Protein AF-A0A950PVQ5-F1 (afdb_monomer)

Radius of gyration: 20.63 Å; Cα contacts (8 Å, |Δi|>4): 690; chains: 1; bounding box: 60×48×57 Å

Sequence (337 aa):
MTRSSDSIRRVLITAAGTVTAQSLIKALRDDGRVNFIAAGDMDALNATRAFSDAFVVLPAATQPDFATACLEAARRLQIDLLVPLIVESEFLPLDDARERFESIRCRVLLPPRTITERTGDKLNFARYLDDLGVPGPPTTAYSPGMSVKRFPVYLKPRRGSGSVGTTRVDSLASLHEAAHGRSDLIVQEAVDGTEFTVDCFAAEPGRVVAAVPRERIAIKAGVSVKGRTYHHPRIETIVRDVVAASGLRGPANVQGMLREDGSFSIIEMNPRFSGTLALTTAAGINFASLMIDMLEGRDIADFSGRHRAGVVMMRYWSEVFEESDGAMRLGTQLRNL

pLDDT: mean 93.74, std 7.35, range [38.38, 98.81]

Secondary structure (DSSP, 8-state):
-PPPTT---EEEESSTTSHHHHHHHHHHHHH----EEEEEES-SS-GGGGTSSEEEE---TTSTTHHHHHHHHHHHHT-SEEE---TTTTHHHHHHTHHHHHHTT-EE----HHHHHHHHSHHHHHHHHHHTT-----EEE--TT---SSS-EEEEESS-STTTT-EEESSHHHHHHHHTT--SEEEEE---SEEEEEEEEEEETTEEEEEEEEEEEEEETTEEEEEEE---HHHHHHHHHHHHHHT--EEEEEEEEE-TTS-EEEEEEE-S--TTHHHHHHTT--HHHHHHHHHTT------TT-SPTT-EEE-----EEE-TTS-EEE-------

Solvent-accessible surface area (backbone atoms only — not comparable to full-atom values): 18612 Å² total; per-residue (Å²): 133,84,76,64,95,64,67,66,36,26,37,35,33,34,56,28,80,37,62,33,36,54,28,48,52,52,42,36,56,72,63,55,68,44,81,38,41,31,32,25,22,60,61,81,91,38,68,51,58,60,81,31,81,40,68,41,75,40,60,53,54,86,44,93,56,22,48,56,51,51,45,53,50,31,62,78,69,61,24,34,31,37,39,66,64,50,71,84,48,42,47,63,54,41,56,77,41,40,69,65,33,48,77,70,61,21,44,70,65,64,48,54,65,71,51,54,58,30,47,47,24,53,61,50,33,41,53,48,28,56,76,70,71,42,56,47,51,62,63,45,74,62,56,99,86,64,84,80,96,64,69,47,26,33,39,29,49,34,56,80,62,81,67,62,74,54,42,82,30,74,45,73,68,54,43,55,60,76,44,58,99,60,73,67,39,27,40,28,42,64,76,74,56,51,75,42,36,28,46,32,33,19,70,37,60,57,40,56,28,34,49,46,39,34,44,71,78,33,70,56,97,78,38,66,42,24,32,33,30,46,84,51,73,67,63,42,50,54,51,41,52,55,45,18,75,60,47,40,40,46,41,26,30,39,32,30,29,40,31,95,92,65,52,59,28,49,74,48,52,44,78,29,78,41,64,52,44,51,48,44,33,72,20,70,47,49,63,56,50,51,48,51,34,48,70,56,71,47,91,75,74,77,41,64,82,61,55,44,55,70,44,69,41,76,69,80,89,82,53,64,47,72,46,99,88,67,53,59,40,72,46,85,79,89,72,99,125

Foldseek 3Di:
DDDPLQQFAAEEEEPCLALLNVLLLVLVVVLPSHPAYEYEYCDPPGQCCAVHPYYYNAPDLQDLCRLVSVLVVCLVRVGQEYEYFDLQRNAVSVVVCQVSCVVSNYHYPHWPPVLSVQQQFQVSVCVVCVVVVHAAFDKDWDDLPDDDDDDFKWKQARGDDLCVLIDTDGDPVRVVVSCPPHPRIMITHDDDADKKKWKWAALWQLRTQDTWIKDLPDDDSSARQKMFTADDPLVLVSVSRVRNVSRTHAIKMWMWGAHPVRDIHTRHIGSHGDSCLNQQVVQPDSSSSSVSCSSSVHDDHRCYVVGHGGRMHHDDDWDWDQDPVRDIDTHDDPDDD

Nearest PDB structures (foldseek):
  2pn1-assembly1_A-2  TM=8.969E-01  e=1.006E-23  Exiguobacterium sibiricum 255-15
  7kct-assembly1_B  TM=7.719E-01  e=1.542E-15  Hydrogenobacter thermophilus
  3gid-assembly2_B  TM=7.402E-01  e=2.953E-15  Homo sapiens
  5h80-assembly1_B  TM=7.130E-01  e=8.088E-13  Deinococcus radiodurans
  6u1i-assembly1_A  TM=6.228E-01  e=1.968E-10  Thermus thermophilus HB8

Structure (mmCIF, N/CA/C/O backbone):
data_AF-A0A950PVQ5-F1
#
_entry.id   AF-A0A950PVQ5-F1
#
loop_
_atom_site.group_PDB
_atom_site.id
_atom_site.type_symbol
_atom_site.label_atom_id
_atom_site.label_alt_id
_atom_site.label_comp_id
_atom_site.label_asym_id
_atom_site.label_entity_id
_atom_site.label_seq_id
_atom_site.pdbx_PDB_ins_code
_atom_site.Cartn_x
_atom_site.Cartn_y
_atom_site.Cartn_z
_atom_site.occupancy
_atom_site.B_iso_or_equiv
_atom_site.auth_seq_id
_atom_site.auth_comp_id
_atom_site.auth_asym_id
_atom_site.auth_atom_id
_atom_site.pdbx_PDB_model_num
ATOM 1 N N . MET A 1 1 ? -18.211 -6.390 30.914 1.00 39.00 1 MET A N 1
ATOM 2 C CA . MET A 1 1 ? -17.881 -7.389 29.875 1.00 39.00 1 MET A CA 1
ATOM 3 C C . MET A 1 1 ? -16.371 -7.462 29.766 1.00 39.00 1 MET A C 1
ATOM 5 O O . MET A 1 1 ? -15.748 -6.488 29.365 1.00 39.00 1 MET A O 1
ATOM 9 N N . THR A 1 2 ? -15.775 -8.554 30.229 1.00 38.38 2 THR A N 1
ATOM 10 C CA . THR A 1 2 ? -14.345 -8.830 30.076 1.00 38.38 2 THR A CA 1
ATOM 11 C C . THR A 1 2 ? -14.045 -9.002 28.587 1.00 38.38 2 THR A C 1
ATOM 13 O O . THR A 1 2 ? -14.685 -9.803 27.910 1.00 38.38 2 THR A O 1
ATOM 16 N N . ARG A 1 3 ? -13.129 -8.191 28.047 1.00 51.84 3 ARG A N 1
ATOM 17 C CA . ARG A 1 3 ? -12.661 -8.323 26.661 1.00 51.84 3 ARG A CA 1
ATOM 18 C C . ARG A 1 3 ? -12.078 -9.729 26.484 1.00 51.84 3 ARG A C 1
ATOM 20 O O . ARG A 1 3 ? -11.157 -10.087 27.211 1.00 51.84 3 ARG A O 1
ATOM 27 N N . SER A 1 4 ? -12.611 -10.512 25.543 1.00 55.66 4 SER A N 1
ATOM 28 C CA . SER A 1 4 ? -11.875 -11.656 24.990 1.00 55.66 4 SER A CA 1
ATOM 29 C C . SER A 1 4 ? -10.561 -11.106 24.434 1.00 55.66 4 SER A C 1
ATOM 31 O O . SER A 1 4 ? -10.590 -10.102 23.720 1.00 55.66 4 SER A O 1
ATOM 33 N N . SER A 1 5 ? -9.430 -11.694 24.828 1.00 60.59 5 SER A N 1
ATOM 34 C CA . SER A 1 5 ? -8.086 -11.155 24.571 1.00 60.59 5 SER A CA 1
ATOM 35 C C . SER A 1 5 ? -7.758 -10.966 23.092 1.00 60.59 5 SER A C 1
ATOM 37 O O . SER A 1 5 ? -6.859 -10.190 22.784 1.00 60.59 5 SER A O 1
ATOM 39 N N . ASP A 1 6 ? -8.499 -11.630 22.203 1.00 73.75 6 ASP A N 1
ATOM 40 C CA . ASP A 1 6 ? -8.133 -11.746 20.793 1.00 73.75 6 ASP A CA 1
ATOM 41 C C . ASP A 1 6 ? -9.046 -10.935 19.868 1.00 73.75 6 ASP A C 1
ATOM 43 O O . ASP A 1 6 ? -8.737 -10.792 18.688 1.00 73.75 6 ASP A O 1
ATOM 47 N N . SER A 1 7 ? -10.154 -10.377 20.377 1.00 91.31 7 SER A N 1
ATOM 48 C CA . SER A 1 7 ? -11.124 -9.695 19.520 1.00 91.31 7 SER A CA 1
ATOM 49 C C . SER A 1 7 ? -10.712 -8.261 19.193 1.00 91.31 7 SER A C 1
ATOM 51 O O . SER A 1 7 ? -10.551 -7.429 20.088 1.00 91.31 7 SER A O 1
ATOM 53 N N . ILE A 1 8 ? -10.627 -7.947 17.901 1.00 96.31 8 ILE A N 1
ATOM 54 C CA . ILE A 1 8 ? -10.284 -6.606 17.422 1.00 96.31 8 ILE A CA 1
ATOM 55 C C . ILE A 1 8 ? -11.544 -5.739 17.413 1.00 96.31 8 ILE A C 1
ATOM 57 O O . ILE A 1 8 ? -12.428 -5.904 16.572 1.00 96.31 8 ILE A O 1
ATOM 61 N N . ARG A 1 9 ? -11.642 -4.795 18.355 1.00 97.25 9 ARG A N 1
ATOM 62 C CA . ARG A 1 9 ? -12.819 -3.920 18.503 1.00 97.25 9 ARG A CA 1
ATOM 63 C C . ARG A 1 9 ? -12.504 -2.449 18.290 1.00 97.25 9 ARG A C 1
ATOM 65 O O . ARG A 1 9 ? -13.386 -1.704 17.867 1.00 97.25 9 ARG A O 1
ATOM 72 N N . ARG A 1 10 ? -11.268 -2.043 18.577 1.00 98.38 10 ARG A N 1
ATOM 73 C CA . ARG A 1 10 ? -10.798 -0.659 18.544 1.00 98.38 10 ARG A CA 1
ATOM 74 C C . ARG A 1 10 ? -9.602 -0.554 17.608 1.00 98.38 10 ARG A C 1
ATOM 76 O O . ARG A 1 10 ? -8.560 -1.149 17.875 1.00 98.38 10 ARG A O 1
ATOM 83 N N . VAL A 1 11 ? -9.750 0.194 16.521 1.00 98.81 11 VAL A N 1
ATOM 84 C CA . VAL A 1 11 ? -8.729 0.322 15.472 1.00 98.81 11 VAL A CA 1
ATOM 85 C C . VAL A 1 11 ? -8.243 1.765 15.386 1.00 98.81 11 VAL A C 1
ATOM 87 O O . VAL A 1 11 ? -9.058 2.681 15.439 1.00 98.81 11 VAL A O 1
ATOM 90 N N . LEU A 1 12 ? -6.934 1.975 15.238 1.00 98.81 12 LEU A N 1
ATOM 91 C CA . LEU A 1 12 ? -6.341 3.254 14.840 1.00 98.81 12 LEU A CA 1
ATOM 92 C C . LEU A 1 12 ? -5.816 3.136 13.412 1.00 98.81 12 LEU A C 1
ATOM 94 O O . LEU A 1 12 ? -5.001 2.262 13.132 1.00 98.81 12 LEU A O 1
ATOM 98 N N . ILE A 1 13 ? -6.255 4.024 12.526 1.00 98.69 13 ILE A N 1
ATOM 99 C CA . ILE A 1 13 ? -5.776 4.104 11.141 1.00 98.69 13 ILE A CA 1
ATOM 100 C C . ILE A 1 13 ? -4.970 5.392 10.992 1.00 98.69 13 ILE A C 1
ATOM 102 O O . ILE A 1 13 ? -5.516 6.475 11.204 1.00 98.69 13 ILE A O 1
ATOM 106 N N . THR A 1 14 ? -3.691 5.286 10.643 1.00 98.44 14 THR A N 1
ATOM 107 C CA . THR A 1 14 ? -2.812 6.443 10.394 1.00 98.44 14 THR A CA 1
ATOM 108 C C . THR A 1 14 ? -2.865 6.872 8.921 1.00 98.44 14 THR A C 1
ATOM 110 O O . THR A 1 14 ? -3.466 6.188 8.089 1.00 98.44 14 THR A O 1
ATOM 113 N N . ALA A 1 15 ? -2.296 8.042 8.599 1.00 96.69 15 ALA A N 1
ATOM 114 C CA . ALA A 1 15 ? -2.462 8.710 7.301 1.00 96.69 15 ALA A CA 1
ATOM 115 C C . ALA A 1 15 ? -3.943 8.778 6.880 1.00 96.69 15 ALA A C 1
ATOM 117 O O . ALA A 1 15 ? -4.335 8.447 5.747 1.00 96.69 15 ALA A O 1
ATOM 118 N N . ALA A 1 16 ? -4.788 9.159 7.841 1.00 97.06 16 ALA A N 1
ATOM 119 C CA . ALA A 1 16 ? -6.235 9.126 7.722 1.00 97.06 16 ALA A CA 1
ATOM 120 C C . ALA A 1 16 ? -6.776 10.019 6.590 1.00 97.06 16 ALA A C 1
ATOM 122 O O . ALA A 1 16 ? -7.839 9.740 6.035 1.00 97.06 16 ALA A O 1
ATOM 123 N N . GLY A 1 17 ? -6.031 11.049 6.174 1.00 94.44 17 GLY A N 1
ATOM 124 C CA . GLY A 1 17 ? -6.393 11.912 5.044 1.00 94.44 17 GLY A CA 1
ATOM 125 C C . GLY A 1 17 ? -6.417 11.193 3.693 1.00 94.44 17 GLY A C 1
ATOM 126 O O . GLY A 1 17 ? -7.017 11.681 2.734 1.00 94.44 17 GLY A O 1
ATOM 127 N N . THR A 1 18 ? -5.808 10.009 3.595 1.00 94.12 18 THR A N 1
ATOM 128 C CA . THR A 1 18 ? -5.756 9.256 2.343 1.00 94.12 18 THR A CA 1
ATOM 129 C C . THR A 1 18 ? -7.110 8.656 1.960 1.00 94.12 18 THR A C 1
ATOM 131 O O . THR A 1 18 ? -7.919 8.222 2.782 1.00 94.12 18 THR A O 1
ATOM 134 N N . VAL A 1 19 ? -7.333 8.504 0.654 1.00 93.44 19 VAL A N 1
ATOM 135 C CA . VAL A 1 19 ? -8.493 7.758 0.140 1.00 93.44 19 VAL A CA 1
ATOM 136 C C . VAL A 1 19 ? -8.512 6.292 0.577 1.00 93.44 19 VAL A C 1
ATOM 138 O O . VAL A 1 19 ? -9.586 5.686 0.634 1.00 93.44 19 VAL A O 1
ATOM 141 N N . THR A 1 20 ? -7.340 5.722 0.871 1.00 95.31 20 THR A N 1
ATOM 142 C CA . THR A 1 20 ? -7.185 4.368 1.406 1.00 95.31 20 THR A CA 1
ATOM 143 C C . THR A 1 20 ? -7.796 4.292 2.799 1.00 95.31 20 THR A C 1
ATOM 145 O O . THR A 1 20 ? -8.649 3.436 3.020 1.00 95.31 20 THR A O 1
ATOM 148 N N . ALA A 1 21 ? -7.453 5.231 3.689 1.00 97.00 21 ALA A N 1
ATOM 149 C CA . ALA A 1 21 ? -8.015 5.299 5.035 1.00 97.00 21 ALA A CA 1
ATOM 150 C C . ALA A 1 21 ? -9.534 5.437 5.011 1.00 97.00 21 ALA A C 1
ATOM 152 O O . ALA A 1 21 ? -10.230 4.650 5.642 1.00 97.00 21 ALA A O 1
ATOM 153 N N . GLN A 1 22 ? -10.070 6.362 4.211 1.00 95.12 22 GLN A N 1
ATOM 154 C CA . GLN A 1 22 ? -11.522 6.528 4.087 1.00 95.12 22 GLN A CA 1
ATOM 155 C C . GLN A 1 22 ? -12.217 5.249 3.600 1.00 95.12 22 GLN A C 1
ATOM 157 O O . GLN A 1 22 ? -13.313 4.923 4.052 1.00 95.12 22 GLN A O 1
ATOM 162 N N . SER A 1 23 ? -11.588 4.516 2.676 1.00 95.88 23 SER A N 1
ATOM 163 C CA . SER A 1 23 ? -12.125 3.245 2.175 1.00 95.88 23 SER A CA 1
ATOM 164 C C . SER A 1 23 ? -12.075 2.156 3.248 1.00 95.88 23 SER A C 1
ATOM 166 O O . SER A 1 23 ? -13.024 1.389 3.372 1.00 95.88 23 SER A O 1
ATOM 168 N N . LEU A 1 24 ? -11.000 2.115 4.040 1.00 97.94 24 LEU A N 1
ATOM 169 C CA . LEU A 1 24 ? -10.837 1.171 5.141 1.00 97.94 24 LEU A CA 1
ATOM 170 C C . LEU A 1 24 ? -11.824 1.452 6.279 1.00 97.94 24 LEU A C 1
ATOM 172 O O . LEU A 1 24 ? -12.467 0.521 6.749 1.00 97.94 24 LEU A O 1
ATOM 176 N N . ILE A 1 25 ? -12.016 2.719 6.663 1.00 97.38 25 ILE A N 1
ATOM 177 C CA . ILE A 1 25 ? -13.026 3.127 7.654 1.00 97.38 25 ILE A CA 1
ATOM 178 C C . ILE A 1 25 ? -14.407 2.633 7.214 1.00 97.38 25 ILE A C 1
ATOM 180 O O . ILE A 1 25 ? -15.082 1.950 7.978 1.00 97.38 25 ILE A O 1
ATOM 184 N N . LYS A 1 26 ? -14.808 2.911 5.965 1.00 95.50 26 LYS A N 1
ATOM 185 C CA . LYS A 1 26 ? -16.097 2.452 5.420 1.00 95.50 26 LYS A CA 1
ATOM 186 C C . LYS A 1 26 ? -16.221 0.927 5.445 1.00 95.50 26 LYS A C 1
ATOM 188 O O . LYS A 1 26 ? -17.235 0.420 5.905 1.00 95.50 26 LYS A O 1
ATOM 193 N N . ALA A 1 27 ? -15.186 0.207 5.009 1.00 97.31 27 ALA A N 1
ATOM 194 C CA . ALA A 1 27 ? -15.186 -1.255 4.977 1.00 97.31 27 ALA A CA 1
ATOM 195 C C . ALA A 1 27 ? -15.248 -1.897 6.377 1.00 97.31 27 ALA A C 1
ATOM 197 O O . ALA A 1 27 ? -15.882 -2.937 6.536 1.00 97.31 27 ALA A O 1
ATOM 198 N N . LEU A 1 28 ? -14.621 -1.281 7.387 1.00 97.81 28 LEU A N 1
ATOM 199 C CA . LEU A 1 28 ? -14.697 -1.721 8.786 1.00 97.81 28 LEU A CA 1
ATOM 200 C C . LEU A 1 28 ? -16.062 -1.423 9.418 1.00 97.81 28 LEU A C 1
ATOM 202 O O . LEU A 1 28 ? -16.557 -2.229 10.202 1.00 97.81 28 LEU A O 1
ATOM 206 N N . ARG A 1 29 ? -16.678 -0.281 9.082 1.00 96.12 29 ARG A N 1
ATOM 207 C CA . ARG A 1 29 ? -18.041 0.045 9.530 1.00 96.12 29 ARG A CA 1
ATOM 208 C C . ARG A 1 29 ? -19.078 -0.902 8.935 1.00 96.12 29 ARG A C 1
ATOM 210 O O . ARG A 1 29 ? -19.960 -1.333 9.663 1.00 96.12 29 ARG A O 1
ATOM 217 N N . ASP A 1 30 ? -18.941 -1.224 7.651 1.00 95.00 30 ASP A N 1
ATOM 218 C CA . ASP A 1 30 ? -19.799 -2.183 6.947 1.00 95.00 30 ASP A CA 1
ATOM 219 C C . ASP A 1 30 ? -19.657 -3.608 7.512 1.00 95.00 30 ASP A C 1
ATOM 221 O O . ASP A 1 30 ? -20.649 -4.299 7.715 1.00 95.00 30 ASP A O 1
ATOM 225 N N . ASP A 1 31 ? -18.432 -4.022 7.859 1.00 96.19 31 ASP A N 1
ATOM 226 C CA . ASP A 1 31 ? -18.178 -5.301 8.539 1.00 96.19 31 ASP A CA 1
ATOM 227 C C . ASP A 1 31 ? -18.821 -5.378 9.939 1.00 96.19 31 ASP A C 1
ATOM 229 O O . ASP A 1 31 ? -19.284 -6.435 10.367 1.00 96.19 31 ASP A O 1
ATOM 233 N N . GLY A 1 32 ? -18.855 -4.261 10.671 1.00 95.94 32 GLY A N 1
ATOM 234 C CA . GLY A 1 32 ? -19.609 -4.117 11.919 1.00 95.94 32 GLY A CA 1
ATOM 235 C C . GLY A 1 32 ? -18.984 -4.755 13.168 1.00 95.94 32 GLY A C 1
ATOM 236 O O . GLY A 1 32 ? -19.487 -4.539 14.275 1.00 95.94 32 GLY A O 1
ATOM 237 N N . ARG A 1 33 ? -17.875 -5.506 13.062 1.00 96.25 33 ARG A N 1
ATOM 238 C CA . ARG A 1 33 ? -17.201 -6.083 14.248 1.00 96.25 33 ARG A CA 1
ATOM 239 C C . ARG A 1 33 ? -16.405 -5.052 15.044 1.00 96.25 33 ARG A C 1
ATOM 241 O O . ARG A 1 33 ? -16.359 -5.141 16.278 1.00 96.25 33 ARG A O 1
ATOM 248 N N . VAL A 1 34 ? -15.812 -4.081 14.348 1.00 97.38 34 VAL A N 1
ATOM 249 C CA . VAL A 1 34 ? -15.070 -2.958 14.935 1.00 97.38 34 VAL A CA 1
ATOM 250 C C . VAL A 1 34 ? -16.054 -1.880 15.380 1.00 97.38 34 VAL A C 1
ATOM 252 O O . VAL A 1 34 ? -16.744 -1.275 14.564 1.00 97.38 34 VAL A O 1
ATOM 255 N N . ASN A 1 35 ? -16.108 -1.619 16.685 1.00 96.06 35 ASN A N 1
ATOM 256 C CA . ASN A 1 35 ? -17.049 -0.663 17.272 1.00 96.06 35 ASN A CA 1
ATOM 257 C C . ASN A 1 35 ? -16.422 0.701 17.587 1.00 96.06 35 ASN A C 1
ATOM 259 O O . ASN A 1 35 ? -17.149 1.630 17.926 1.00 96.06 35 ASN A O 1
ATOM 263 N N . PHE A 1 36 ? -15.098 0.827 17.470 1.00 98.44 36 PHE A N 1
ATOM 264 C CA . PHE A 1 36 ? -14.390 2.089 17.633 1.00 98.44 36 PHE A CA 1
ATOM 265 C C . PHE A 1 36 ? -13.274 2.228 16.592 1.00 98.44 36 PHE A C 1
ATOM 267 O O . PHE A 1 36 ? -12.392 1.374 16.501 1.00 98.44 36 PHE A O 1
ATOM 274 N N . ILE A 1 37 ? -13.285 3.312 15.828 1.00 98.75 37 ILE A N 1
ATOM 275 C CA . ILE A 1 37 ? -12.307 3.623 14.788 1.00 98.75 37 ILE A CA 1
ATOM 276 C C . ILE A 1 37 ? -11.745 5.015 15.059 1.00 98.75 37 ILE A C 1
ATOM 278 O O . ILE A 1 37 ? -12.428 6.020 14.864 1.00 98.75 37 ILE A O 1
ATOM 282 N N . ALA A 1 38 ? -10.490 5.066 15.491 1.00 98.69 38 ALA A N 1
ATOM 283 C CA . ALA A 1 38 ? -9.712 6.289 15.574 1.00 98.69 38 ALA A CA 1
ATOM 284 C C . ALA A 1 38 ? -8.973 6.558 14.255 1.00 98.69 38 ALA A C 1
ATOM 286 O O . ALA A 1 38 ? -8.481 5.638 13.597 1.00 98.69 38 ALA A O 1
ATOM 287 N N . ALA A 1 39 ? -8.861 7.832 13.904 1.00 98.50 39 ALA A N 1
ATOM 288 C CA . ALA A 1 39 ? -8.076 8.328 12.784 1.00 98.50 39 ALA A CA 1
ATOM 289 C C . ALA A 1 39 ? -6.848 9.092 13.302 1.00 98.50 39 ALA A C 1
ATOM 291 O O . ALA A 1 39 ? -6.956 9.895 14.228 1.00 98.50 39 ALA A O 1
ATOM 292 N N . GLY A 1 40 ? -5.682 8.828 12.718 1.00 98.38 40 GLY A N 1
ATOM 293 C CA . GLY A 1 40 ? -4.432 9.524 12.999 1.00 98.38 40 GLY A CA 1
ATOM 294 C C . GLY A 1 40 ? -3.882 10.186 11.740 1.00 98.38 40 GLY A C 1
ATOM 295 O O . GLY A 1 40 ? -3.768 9.536 10.701 1.00 98.38 40 GLY A O 1
ATOM 296 N N . ASP A 1 41 ? -3.525 11.461 11.812 1.00 98.44 41 ASP A N 1
ATOM 297 C CA . ASP A 1 41 ? -2.894 12.176 10.698 1.00 98.44 41 ASP A CA 1
ATOM 298 C C . ASP A 1 41 ? -2.021 13.323 11.216 1.00 98.44 41 ASP A C 1
ATOM 300 O O . ASP A 1 41 ? -2.191 13.766 12.350 1.00 98.44 41 ASP A O 1
ATOM 304 N N . MET A 1 42 ? -1.087 13.801 10.398 1.00 96.88 42 MET A N 1
ATOM 305 C CA . MET A 1 42 ? -0.278 14.976 10.732 1.00 96.88 42 MET A CA 1
ATOM 306 C C . MET A 1 42 ? -1.019 16.290 10.481 1.00 96.88 42 MET A C 1
ATOM 308 O O . MET A 1 42 ? -0.701 17.303 11.102 1.00 96.88 42 MET A O 1
ATOM 312 N N . ASP A 1 43 ? -2.011 16.277 9.589 1.00 97.06 43 ASP A N 1
ATOM 313 C CA . ASP A 1 43 ? -2.863 17.430 9.329 1.00 97.06 43 ASP A CA 1
ATOM 314 C C . ASP A 1 43 ? -4.059 17.449 10.291 1.00 97.06 43 ASP A C 1
ATOM 316 O O . ASP A 1 43 ? -4.882 16.532 10.306 1.00 97.06 43 ASP A O 1
ATOM 320 N N . ALA A 1 44 ? -4.178 18.511 11.089 1.00 95.19 44 ALA A N 1
ATOM 321 C CA . ALA A 1 44 ? -5.308 18.711 11.994 1.00 95.19 44 ALA A CA 1
ATOM 322 C C . ALA A 1 44 ? -6.617 19.067 11.258 1.00 95.19 44 ALA A C 1
ATOM 324 O O . ALA A 1 44 ? -7.712 18.834 11.786 1.00 95.19 44 ALA A O 1
ATOM 325 N N . LEU A 1 45 ? -6.533 19.594 10.032 1.00 94.88 45 LEU A N 1
ATOM 326 C CA . LEU A 1 45 ? -7.677 19.943 9.185 1.00 94.88 45 LEU A CA 1
ATOM 327 C C . LEU A 1 45 ? -8.083 18.762 8.299 1.00 94.88 45 LEU A C 1
ATOM 329 O O . LEU A 1 45 ? -8.132 18.834 7.073 1.00 94.88 45 LEU A O 1
ATOM 333 N N . ASN A 1 46 ? -8.396 17.642 8.945 1.00 95.50 46 ASN A N 1
ATOM 334 C CA . ASN A 1 46 ? -8.679 16.390 8.262 1.00 95.50 46 ASN A CA 1
ATOM 335 C C . ASN A 1 46 ? -10.169 16.035 8.291 1.00 95.50 46 ASN A C 1
ATOM 337 O O . ASN A 1 46 ? -10.774 15.916 9.358 1.00 95.50 46 ASN A O 1
ATOM 341 N N . ALA A 1 47 ? -10.748 15.763 7.119 1.00 95.38 47 ALA A N 1
ATOM 342 C CA . ALA A 1 47 ? -12.159 15.400 6.982 1.00 95.38 47 ALA A CA 1
ATOM 343 C C . ALA A 1 47 ? -12.556 14.148 7.789 1.00 95.38 47 ALA A C 1
ATOM 345 O O . ALA A 1 47 ? -13.706 14.036 8.214 1.00 95.38 47 ALA A O 1
ATOM 346 N N . THR A 1 48 ? -11.621 13.222 8.044 1.00 95.75 48 THR A N 1
ATOM 347 C CA . THR A 1 48 ? -11.910 12.004 8.822 1.00 95.75 48 THR A CA 1
ATOM 348 C C . THR A 1 48 ? -12.369 12.281 10.246 1.00 95.75 48 THR A C 1
ATOM 350 O O . THR A 1 48 ? -13.134 11.478 10.774 1.00 95.75 48 THR A O 1
ATOM 353 N N . ARG A 1 49 ? -12.035 13.450 10.814 1.00 95.12 49 ARG A N 1
ATOM 354 C CA . ARG A 1 49 ? -12.544 13.924 12.113 1.00 95.12 49 ARG A CA 1
ATOM 355 C C . ARG A 1 49 ? -14.065 13.830 12.237 1.00 95.12 49 ARG A C 1
ATOM 357 O O . ARG A 1 49 ? -14.556 13.556 13.323 1.00 95.12 49 ARG A O 1
ATOM 364 N N . ALA A 1 50 ? -14.804 14.028 11.144 1.00 94.25 50 ALA A N 1
ATOM 365 C CA . ALA A 1 50 ? -16.268 14.010 11.153 1.00 94.25 50 ALA A CA 1
ATOM 366 C C . ALA A 1 50 ? -16.891 12.606 11.138 1.00 94.25 50 ALA A C 1
ATOM 368 O O . ALA A 1 50 ? -18.093 12.475 11.350 1.00 94.25 50 ALA A O 1
ATOM 369 N N . PHE A 1 51 ? -16.117 11.561 10.835 1.00 93.31 51 PHE A N 1
ATOM 370 C CA . PHE A 1 51 ? -16.642 10.198 10.674 1.00 93.31 51 PHE A CA 1
ATOM 371 C C . PHE A 1 51 ? -15.760 9.101 11.298 1.00 93.31 51 PHE A C 1
ATOM 373 O O . PHE A 1 51 ? -15.992 7.907 11.083 1.00 93.31 51 PHE A O 1
ATOM 380 N N . SER A 1 52 ? -14.775 9.495 12.106 1.00 96.62 52 SER A N 1
ATOM 381 C CA . SER A 1 52 ? -14.048 8.652 13.062 1.00 96.62 52 SER A CA 1
ATOM 382 C C . SER A 1 52 ? -14.570 8.881 14.483 1.00 96.62 52 SER A C 1
ATOM 384 O O . SER A 1 52 ? -14.979 9.991 14.805 1.00 96.62 52 SER A O 1
ATOM 386 N N . ASP A 1 53 ? -14.481 7.880 15.358 1.00 97.88 53 ASP A N 1
ATOM 387 C CA . ASP A 1 53 ? -14.903 8.013 16.765 1.00 97.88 53 ASP A CA 1
ATOM 388 C C . ASP A 1 53 ? -13.924 8.851 17.603 1.00 97.88 53 ASP A C 1
ATOM 390 O O . ASP A 1 53 ? -14.278 9.368 18.660 1.00 97.88 53 ASP A O 1
ATOM 394 N N . ALA A 1 54 ? -12.676 8.970 17.146 1.00 97.94 54 ALA A N 1
ATOM 395 C CA . ALA A 1 54 ? -11.675 9.869 17.701 1.00 97.94 54 ALA A CA 1
ATOM 396 C C . ALA A 1 54 ? -10.661 10.256 16.626 1.00 97.94 54 ALA A C 1
ATOM 398 O O . ALA A 1 54 ? -10.364 9.466 15.729 1.00 97.94 54 ALA A O 1
ATOM 399 N N . PHE A 1 55 ? -10.077 11.440 16.767 1.00 98.06 55 PHE A N 1
ATOM 400 C CA . PHE A 1 55 ? -9.003 11.907 15.903 1.00 98.06 55 PHE A CA 1
ATOM 401 C C . PHE A 1 55 ? -7.759 12.247 16.720 1.00 98.06 55 PHE A C 1
ATOM 403 O O . PHE A 1 55 ? -7.858 12.794 17.821 1.00 98.06 55 PHE A O 1
ATOM 410 N N . VAL A 1 56 ? -6.588 11.912 16.189 1.00 98.25 56 VAL A N 1
ATOM 411 C CA . VAL A 1 56 ? -5.294 12.167 16.819 1.00 98.25 56 VAL A CA 1
ATOM 412 C C . VAL A 1 56 ? -4.385 12.868 15.821 1.00 98.25 56 VAL A C 1
ATOM 414 O O . VAL A 1 56 ? -4.086 12.320 14.763 1.00 98.25 56 VAL A O 1
ATOM 417 N N . VAL A 1 57 ? -3.907 14.055 16.187 1.00 98.31 57 VAL A N 1
ATOM 418 C CA . VAL A 1 57 ? -2.814 14.702 15.459 1.00 98.31 57 VAL A CA 1
ATOM 419 C C . VAL A 1 57 ? -1.516 13.985 15.821 1.00 98.31 57 VAL A C 1
ATOM 421 O O . VAL A 1 57 ? -1.184 13.862 17.002 1.00 98.31 57 VAL A O 1
ATOM 424 N N . LEU A 1 58 ? -0.815 13.478 14.816 1.00 98.38 58 LEU A N 1
ATOM 425 C CA . LEU A 1 58 ? 0.440 12.744 14.952 1.00 98.38 58 LEU A CA 1
ATOM 426 C C . LEU A 1 58 ? 1.597 13.549 14.343 1.00 98.38 58 LEU A C 1
ATOM 428 O O . LEU A 1 58 ? 1.372 14.376 13.461 1.00 98.38 58 LEU A O 1
ATOM 432 N N . PRO A 1 59 ? 2.850 13.307 14.757 1.00 97.81 59 PRO A N 1
ATOM 433 C CA . PRO A 1 59 ? 4.001 13.820 14.026 1.00 97.81 59 PRO A CA 1
ATOM 434 C C . PRO A 1 59 ? 3.999 13.296 12.585 1.00 97.81 59 PRO A C 1
ATOM 436 O O . PRO A 1 59 ? 3.423 12.246 12.289 1.00 97.81 59 PRO A O 1
ATOM 439 N N . ALA A 1 60 ? 4.708 13.977 11.686 1.00 96.44 60 ALA A N 1
ATOM 440 C CA . ALA A 1 60 ? 5.033 13.378 10.396 1.00 96.44 60 ALA A CA 1
ATOM 441 C C . ALA A 1 60 ? 5.823 12.077 10.617 1.00 96.44 60 ALA A C 1
ATOM 443 O O . ALA A 1 60 ? 6.690 12.020 11.484 1.00 96.44 60 ALA A O 1
ATOM 444 N N . ALA A 1 61 ? 5.582 11.053 9.796 1.00 94.38 61 ALA A N 1
ATOM 445 C CA . ALA A 1 61 ? 6.234 9.746 9.943 1.00 94.38 61 ALA A CA 1
ATOM 446 C C . ALA A 1 61 ? 7.769 9.782 9.800 1.00 94.38 61 ALA A C 1
ATOM 448 O O . ALA A 1 61 ? 8.461 8.857 10.209 1.00 94.38 61 ALA A O 1
ATOM 449 N N . THR A 1 62 ? 8.313 10.866 9.241 1.00 92.06 62 THR A N 1
ATOM 450 C CA . THR A 1 62 ? 9.757 11.124 9.169 1.00 92.06 62 THR A CA 1
ATOM 451 C C . THR A 1 62 ? 10.355 11.628 10.484 1.00 92.06 62 THR A C 1
ATOM 453 O O . THR A 1 62 ? 11.575 11.731 10.583 1.00 92.06 62 THR A O 1
ATOM 456 N N . GLN A 1 63 ? 9.531 12.003 11.467 1.00 96.75 63 GLN A N 1
ATOM 457 C CA . GLN A 1 63 ? 9.996 12.487 12.764 1.00 96.75 63 GLN A CA 1
ATOM 458 C C . GLN A 1 63 ? 10.319 11.313 13.703 1.00 96.75 63 GLN A C 1
ATOM 460 O O . GLN A 1 63 ? 9.562 10.338 13.739 1.00 96.75 63 GLN A O 1
ATOM 465 N N . PRO A 1 64 ? 11.404 11.390 14.501 1.00 95.69 64 PRO A N 1
ATOM 466 C CA . PRO A 1 64 ? 11.824 10.293 15.381 1.00 95.69 64 PRO A CA 1
ATOM 467 C C . PRO A 1 64 ? 10.792 9.886 16.445 1.00 95.69 64 PRO A C 1
ATOM 469 O O . PRO A 1 64 ? 10.807 8.756 16.931 1.00 95.69 64 PRO A O 1
ATOM 472 N N . ASP A 1 65 ? 9.903 10.797 16.832 1.00 97.25 65 ASP A N 1
ATOM 473 C CA . ASP A 1 65 ? 8.886 10.592 17.863 1.00 97.25 65 ASP A CA 1
ATOM 474 C C . ASP A 1 65 ? 7.571 9.998 17.326 1.00 97.25 65 ASP A C 1
ATOM 476 O O . ASP A 1 65 ? 6.717 9.614 18.127 1.00 97.25 65 ASP A O 1
ATOM 480 N N . PHE A 1 66 ? 7.419 9.835 16.004 1.00 98.50 66 PHE A N 1
ATOM 481 C CA . PHE A 1 66 ? 6.195 9.335 15.364 1.00 98.50 66 PHE A CA 1
ATOM 482 C C . PHE A 1 66 ? 5.667 8.030 15.978 1.00 98.50 66 PHE A C 1
ATOM 484 O O . PHE A 1 66 ? 4.503 7.949 16.382 1.00 98.50 66 PHE A O 1
ATOM 491 N N . ALA A 1 67 ? 6.520 7.006 16.088 1.00 98.50 67 ALA A N 1
ATOM 492 C CA . ALA A 1 67 ? 6.117 5.708 16.629 1.00 98.50 67 ALA A CA 1
ATOM 493 C C . ALA A 1 67 ? 5.741 5.796 18.119 1.00 98.50 67 ALA A C 1
ATOM 495 O O . ALA A 1 67 ? 4.804 5.134 18.567 1.00 98.50 67 ALA A O 1
ATOM 496 N N . THR A 1 68 ? 6.425 6.655 18.885 1.00 98.56 68 THR A N 1
ATOM 497 C CA . THR A 1 68 ? 6.104 6.899 20.299 1.00 98.56 68 THR A CA 1
ATOM 498 C C . THR A 1 68 ? 4.759 7.613 20.442 1.00 98.56 68 THR A C 1
ATOM 500 O O . THR A 1 68 ? 3.936 7.174 21.243 1.00 98.56 68 THR A O 1
ATOM 503 N N . ALA A 1 69 ? 4.476 8.626 19.622 1.00 98.69 69 ALA A N 1
ATOM 504 C CA . ALA A 1 69 ? 3.178 9.300 19.610 1.00 98.69 69 ALA A CA 1
ATOM 505 C C . ALA A 1 69 ? 2.033 8.338 19.236 1.00 98.69 69 ALA A C 1
ATOM 507 O O . ALA A 1 69 ? 0.977 8.337 19.875 1.00 98.69 69 ALA A O 1
ATOM 508 N N . CYS A 1 70 ? 2.258 7.456 18.255 1.00 98.81 70 CYS A N 1
ATOM 509 C CA . CYS A 1 70 ? 1.313 6.395 17.901 1.00 98.81 70 CYS A CA 1
ATOM 510 C C . CYS A 1 70 ? 1.055 5.433 19.072 1.00 98.81 70 CYS A C 1
ATOM 512 O O . CYS A 1 70 ? -0.094 5.077 19.338 1.00 98.81 70 CYS A O 1
ATOM 514 N N . LEU A 1 71 ? 2.103 5.033 19.798 1.00 98.81 71 LEU A N 1
ATOM 515 C CA . LEU A 1 71 ? 1.998 4.169 20.977 1.00 98.81 71 LEU A CA 1
ATOM 516 C C . LEU A 1 71 ? 1.208 4.838 22.109 1.00 98.81 71 LEU A C 1
ATOM 518 O O . LEU A 1 71 ? 0.345 4.211 22.726 1.00 98.81 71 LEU A O 1
ATOM 522 N N . GLU A 1 72 ? 1.470 6.114 22.380 1.00 98.69 72 GLU A N 1
ATOM 523 C CA . GLU A 1 72 ? 0.750 6.883 23.397 1.00 98.69 72 GLU A CA 1
ATOM 524 C C . GLU A 1 72 ? -0.730 7.041 23.051 1.00 98.69 72 GLU A C 1
ATOM 526 O O . GLU A 1 72 ? -1.591 6.845 23.917 1.00 98.69 72 GLU A O 1
ATOM 531 N N . ALA A 1 73 ? -1.032 7.322 21.782 1.00 98.81 73 ALA A N 1
ATOM 532 C CA . ALA A 1 73 ? -2.392 7.364 21.267 1.00 98.81 73 ALA A CA 1
ATOM 533 C C . ALA A 1 73 ? -3.087 6.004 21.406 1.00 98.81 73 ALA A C 1
ATOM 535 O O . ALA A 1 73 ? -4.208 5.942 21.921 1.00 98.81 73 ALA A O 1
ATOM 536 N N . ALA A 1 74 ? -2.410 4.919 21.018 1.00 98.75 74 ALA A N 1
ATOM 537 C CA . ALA A 1 74 ? -2.920 3.559 21.139 1.00 98.75 74 ALA A CA 1
ATOM 538 C C . ALA A 1 74 ? -3.234 3.194 22.595 1.00 98.75 74 ALA A C 1
ATOM 540 O O . ALA A 1 74 ? -4.318 2.688 22.885 1.00 98.75 74 ALA A O 1
ATOM 541 N N . ARG A 1 75 ? -2.338 3.533 23.529 1.00 98.56 75 ARG A N 1
ATOM 542 C CA . ARG A 1 75 ? -2.536 3.320 24.969 1.00 98.56 75 ARG A CA 1
ATOM 543 C C . ARG A 1 75 ? -3.721 4.122 25.506 1.00 98.56 75 ARG A C 1
ATOM 545 O O . ARG A 1 75 ? -4.591 3.555 26.164 1.00 98.56 75 ARG A O 1
ATOM 552 N N . ARG A 1 76 ? -3.775 5.428 25.216 1.00 98.50 76 ARG A N 1
ATOM 553 C CA . ARG A 1 76 ? -4.837 6.338 25.688 1.00 98.50 76 ARG A CA 1
ATOM 554 C C . ARG A 1 76 ? -6.216 5.915 25.188 1.00 98.50 76 ARG A C 1
ATOM 556 O O . ARG A 1 76 ? -7.180 5.965 25.942 1.00 98.50 76 ARG A O 1
ATOM 563 N N . LEU A 1 77 ? -6.308 5.514 23.921 1.00 98.38 77 LEU A N 1
ATOM 564 C CA . LEU A 1 77 ? -7.565 5.141 23.272 1.00 98.38 77 LEU A CA 1
ATOM 565 C C . LEU A 1 77 ? -7.880 3.642 23.378 1.00 98.38 77 LEU A C 1
ATOM 567 O O . LEU A 1 77 ? -8.910 3.218 22.852 1.00 98.38 77 LEU A O 1
ATOM 571 N N . GLN A 1 78 ? -7.037 2.857 24.059 1.00 97.81 78 GLN A N 1
ATOM 572 C CA . GLN A 1 78 ? -7.171 1.404 24.223 1.00 97.81 78 GLN A CA 1
ATOM 573 C C . GLN A 1 78 ? -7.306 0.668 22.881 1.00 97.81 78 GLN A C 1
ATOM 575 O O . GLN A 1 78 ? -8.206 -0.146 22.694 1.00 97.81 78 GLN A O 1
ATOM 580 N N . ILE A 1 79 ? -6.459 1.022 21.920 1.00 98.50 79 ILE A N 1
ATOM 581 C CA . ILE A 1 79 ? -6.472 0.459 20.569 1.00 98.50 79 ILE A CA 1
ATOM 582 C C . ILE A 1 79 ? -6.006 -0.999 20.603 1.00 98.50 79 ILE A C 1
ATOM 584 O O . ILE A 1 79 ? -4.982 -1.310 21.206 1.00 98.50 79 ILE A O 1
ATOM 588 N N . ASP A 1 80 ? -6.753 -1.866 19.922 1.00 98.38 80 ASP A N 1
ATOM 589 C CA . ASP A 1 80 ? -6.438 -3.289 19.765 1.00 98.38 80 ASP A CA 1
ATOM 590 C C . ASP A 1 80 ? -5.587 -3.525 18.502 1.00 98.38 80 ASP A C 1
ATOM 592 O O . ASP A 1 80 ? -4.757 -4.433 18.458 1.00 98.38 80 ASP A O 1
ATOM 596 N N . LEU A 1 81 ? -5.778 -2.692 17.470 1.00 98.69 81 LEU A N 1
ATOM 597 C CA . LEU A 1 81 ? -5.067 -2.768 16.193 1.00 98.69 81 LEU A CA 1
ATOM 598 C C . LEU A 1 81 ? -4.707 -1.380 15.644 1.00 98.69 81 LEU A C 1
ATOM 600 O O . LEU A 1 81 ? -5.588 -0.558 15.397 1.00 98.69 81 LEU A O 1
ATOM 604 N N . LEU A 1 82 ? -3.427 -1.151 15.367 1.00 98.75 82 LEU A N 1
ATOM 605 C CA . LEU A 1 82 ? -2.936 -0.034 14.564 1.00 98.75 82 LEU A CA 1
ATOM 606 C C . LEU A 1 82 ? -2.744 -0.495 13.113 1.00 98.75 82 LEU A C 1
ATOM 608 O O . LEU A 1 82 ? -2.049 -1.479 12.855 1.00 98.75 82 LEU A O 1
ATOM 612 N N . VAL A 1 83 ? -3.352 0.221 12.166 1.00 98.62 83 VAL A N 1
ATOM 613 C CA . VAL A 1 83 ? -3.229 -0.021 10.725 1.00 98.62 83 VAL A CA 1
ATOM 614 C C . VAL A 1 83 ? -2.512 1.153 10.050 1.00 98.62 83 VAL A C 1
ATOM 616 O O . VAL A 1 83 ? -3.154 2.174 9.784 1.00 98.62 83 VAL A O 1
ATOM 619 N N . PRO A 1 84 ? -1.207 1.018 9.751 1.00 97.69 84 PRO A N 1
ATOM 620 C CA . PRO A 1 84 ? -0.478 1.998 8.969 1.00 97.69 84 PRO A CA 1
ATOM 621 C C . PRO A 1 84 ? -0.750 1.875 7.477 1.00 97.69 84 PRO A C 1
ATOM 623 O O . PRO A 1 84 ? -1.016 0.785 6.963 1.00 97.69 84 PRO A O 1
ATOM 626 N N . LEU A 1 85 ? -0.677 3.003 6.765 1.00 95.19 85 LEU A N 1
ATOM 627 C CA . LEU A 1 85 ? -1.045 3.062 5.346 1.00 95.19 85 LEU A CA 1
ATOM 628 C C . LEU A 1 85 ? 0.061 3.560 4.419 1.00 95.19 85 LEU A C 1
ATOM 630 O O . LEU A 1 85 ? -0.071 3.364 3.210 1.00 95.19 85 LEU A O 1
ATOM 634 N N . ILE A 1 86 ? 1.135 4.167 4.929 1.00 92.56 86 ILE A N 1
ATOM 635 C CA . ILE A 1 86 ? 2.262 4.627 4.107 1.00 92.56 86 ILE A CA 1
ATOM 636 C C . ILE A 1 86 ? 3.482 3.738 4.353 1.00 92.56 86 ILE A C 1
ATOM 638 O O . ILE A 1 86 ? 4.125 3.798 5.400 1.00 92.56 86 ILE A O 1
ATOM 642 N N . VAL A 1 87 ? 3.808 2.899 3.368 1.00 88.56 87 VAL A N 1
ATOM 643 C CA . VAL A 1 87 ? 4.889 1.903 3.471 1.00 88.56 87 VAL A CA 1
ATOM 644 C C . VAL A 1 87 ? 6.245 2.586 3.634 1.00 88.56 87 VAL A C 1
ATOM 646 O O . VAL A 1 87 ? 7.080 2.144 4.416 1.00 88.56 87 VAL A O 1
ATOM 649 N N . GLU A 1 88 ? 6.460 3.676 2.900 1.00 86.25 88 GLU A N 1
ATOM 650 C CA . GLU A 1 88 ? 7.767 4.305 2.721 1.00 86.25 88 GLU A CA 1
ATOM 651 C C . GLU A 1 88 ? 8.282 5.007 3.980 1.00 86.25 88 GLU A C 1
ATOM 653 O O . GLU A 1 88 ? 9.492 5.174 4.125 1.00 86.25 88 GLU A O 1
ATOM 658 N N . SER A 1 89 ? 7.380 5.432 4.869 1.00 90.88 89 SER A N 1
ATOM 659 C CA . SER A 1 89 ? 7.720 6.245 6.038 1.00 90.88 89 SER A CA 1
ATOM 660 C C . SER A 1 89 ? 7.207 5.682 7.361 1.00 90.88 89 SER A C 1
ATOM 662 O O . SER A 1 89 ? 7.869 5.880 8.371 1.00 90.88 89 SER A O 1
ATOM 664 N N . GLU A 1 90 ? 6.076 4.970 7.395 1.00 95.94 90 GLU A N 1
ATOM 665 C CA . GLU A 1 90 ? 5.490 4.521 8.666 1.00 95.94 90 GLU A CA 1
ATOM 666 C C . GLU A 1 90 ? 5.930 3.115 9.073 1.00 95.94 90 GLU A C 1
ATOM 668 O O . GLU A 1 90 ? 6.057 2.828 10.261 1.00 95.94 90 GLU A O 1
ATOM 673 N N . PHE A 1 91 ? 6.150 2.218 8.107 1.00 96.25 91 PHE A N 1
ATOM 674 C CA . PHE A 1 91 ? 6.218 0.786 8.405 1.00 96.25 91 PHE A CA 1
ATOM 675 C C . PHE A 1 91 ? 7.451 0.410 9.226 1.00 96.25 91 PHE A C 1
ATOM 677 O O . PHE A 1 91 ? 7.312 -0.311 10.208 1.00 96.25 91 PHE A O 1
ATOM 684 N N . LEU A 1 92 ? 8.641 0.897 8.854 1.00 95.69 92 LEU A N 1
ATOM 685 C CA . LEU A 1 92 ? 9.875 0.565 9.577 1.00 95.69 92 LEU A CA 1
ATOM 686 C C . LEU A 1 92 ? 9.907 1.169 10.994 1.00 95.69 92 LEU A C 1
ATOM 688 O O . LEU A 1 92 ? 10.128 0.396 11.923 1.00 95.69 92 LEU A O 1
ATOM 692 N N . PRO A 1 93 ? 9.592 2.465 11.216 1.00 96.81 93 PRO A N 1
ATOM 693 C CA . PRO A 1 93 ? 9.539 3.016 12.574 1.00 96.81 93 PRO A CA 1
ATOM 694 C C . PRO A 1 93 ? 8.519 2.324 13.487 1.00 96.81 93 PRO A C 1
ATOM 696 O O . PRO A 1 93 ? 8.756 2.168 14.685 1.00 96.81 93 PRO A O 1
ATOM 699 N N . LEU A 1 94 ? 7.371 1.908 12.943 1.00 98.31 94 LEU A N 1
ATOM 700 C CA . LEU A 1 94 ? 6.368 1.169 13.713 1.00 98.31 94 LEU A CA 1
ATOM 701 C C . LEU A 1 94 ? 6.795 -0.276 13.984 1.00 98.31 94 LEU A C 1
ATOM 703 O O . LEU A 1 94 ? 6.505 -0.796 15.061 1.00 98.31 94 LEU A O 1
ATOM 707 N N . ASP A 1 95 ? 7.491 -0.914 13.043 1.00 97.50 95 ASP A N 1
ATOM 708 C CA . ASP A 1 95 ? 8.058 -2.248 13.232 1.00 97.50 95 ASP A CA 1
ATOM 709 C C . ASP A 1 95 ? 9.169 -2.247 14.292 1.00 97.50 95 ASP A C 1
ATOM 711 O O . ASP A 1 95 ? 9.179 -3.121 15.154 1.00 97.50 95 ASP A O 1
ATOM 715 N N . ASP A 1 96 ? 10.040 -1.229 14.302 1.00 97.50 96 ASP A N 1
ATOM 716 C CA . ASP A 1 96 ? 11.057 -1.027 15.351 1.00 97.50 96 ASP A CA 1
ATOM 717 C C . ASP A 1 96 ? 10.422 -0.909 16.753 1.00 97.50 96 ASP A C 1
ATOM 719 O O . ASP A 1 96 ? 11.022 -1.285 17.758 1.00 97.50 96 ASP A O 1
ATOM 723 N N . ALA A 1 97 ? 9.190 -0.397 16.836 1.00 97.75 97 ALA A N 1
ATOM 724 C CA . ALA A 1 97 ? 8.445 -0.232 18.082 1.00 97.75 97 ALA A CA 1
ATOM 725 C C . ALA A 1 97 ? 7.461 -1.380 18.383 1.00 97.75 97 ALA A C 1
ATOM 727 O O . ALA A 1 97 ? 6.716 -1.284 19.364 1.00 97.75 97 ALA A O 1
ATOM 728 N N . ARG A 1 98 ? 7.428 -2.450 17.577 1.00 97.12 98 ARG A N 1
ATOM 729 C CA . ARG A 1 98 ? 6.398 -3.504 17.629 1.00 97.12 98 ARG A CA 1
ATOM 730 C C . ARG A 1 98 ? 6.202 -4.096 19.024 1.00 97.12 98 ARG A C 1
ATOM 732 O O . ARG A 1 98 ? 5.074 -4.129 19.510 1.00 97.12 98 ARG A O 1
ATOM 739 N N . GLU A 1 99 ? 7.284 -4.479 19.699 1.00 97.81 99 GLU A N 1
ATOM 740 C CA . GLU A 1 99 ? 7.226 -5.069 21.047 1.00 97.81 99 GLU A CA 1
ATOM 741 C C . GLU A 1 99 ? 6.589 -4.115 22.074 1.00 97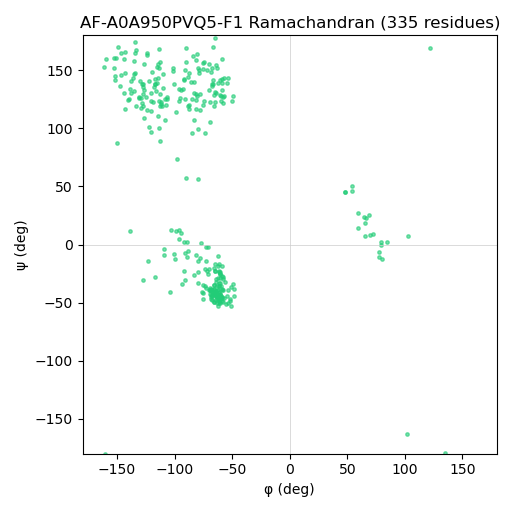.81 99 GLU A C 1
ATOM 743 O O . GLU A 1 99 ? 5.858 -4.532 22.976 1.00 97.81 99 GLU A O 1
ATOM 748 N N . ARG A 1 100 ? 6.796 -2.798 21.917 1.00 98.44 100 ARG A N 1
ATOM 749 C CA . ARG A 1 100 ? 6.181 -1.786 22.791 1.00 98.44 100 ARG A CA 1
ATOM 750 C C . ARG A 1 100 ? 4.666 -1.739 22.592 1.00 98.44 100 ARG A C 1
ATOM 752 O O . ARG A 1 100 ? 3.941 -1.624 23.579 1.00 98.44 100 ARG A O 1
ATOM 759 N N . PHE A 1 101 ? 4.177 -1.863 21.357 1.00 98.50 101 PHE A N 1
ATOM 760 C CA . PHE A 1 101 ? 2.739 -1.979 21.084 1.00 98.50 101 PHE A CA 1
ATOM 761 C C . PHE A 1 101 ? 2.160 -3.285 21.646 1.00 98.50 101 PHE A C 1
ATOM 763 O O . PHE A 1 101 ? 1.116 -3.267 22.302 1.00 98.50 101 PHE A O 1
ATOM 770 N N . GLU A 1 102 ? 2.869 -4.401 21.486 1.00 96.50 102 GLU A N 1
ATOM 771 C CA . GLU A 1 102 ? 2.447 -5.700 22.023 1.00 96.50 102 GLU A CA 1
ATOM 772 C C . GLU A 1 102 ? 2.346 -5.686 23.557 1.00 96.50 102 GLU A C 1
ATOM 774 O O . GLU A 1 102 ? 1.395 -6.240 24.114 1.00 96.50 102 GLU A O 1
ATOM 779 N N . SER A 1 103 ? 3.233 -4.957 24.247 1.00 97.25 103 SER A N 1
ATOM 780 C CA . SER A 1 103 ? 3.189 -4.792 25.711 1.00 97.25 103 SER A CA 1
ATOM 781 C C . SER A 1 103 ? 1.897 -4.139 26.230 1.00 97.25 103 SER A C 1
ATOM 783 O O . SER A 1 103 ? 1.501 -4.366 27.375 1.00 97.25 103 SER A O 1
ATOM 785 N N . ILE A 1 104 ? 1.199 -3.373 25.382 1.00 96.81 104 ILE A N 1
ATOM 786 C CA . ILE A 1 104 ? -0.112 -2.777 25.682 1.00 96.81 104 ILE A CA 1
ATOM 787 C C . ILE A 1 104 ? -1.271 -3.524 25.005 1.00 96.81 104 ILE A C 1
ATOM 789 O O . ILE A 1 104 ? -2.394 -3.021 24.993 1.00 96.81 104 ILE A O 1
ATOM 793 N N . ARG A 1 105 ? -1.012 -4.723 24.462 1.00 96.38 105 ARG A N 1
ATOM 794 C CA . ARG A 1 105 ? -1.954 -5.550 23.684 1.00 96.38 105 ARG A CA 1
ATOM 795 C C . ARG A 1 105 ? -2.497 -4.859 22.427 1.00 96.38 105 ARG A C 1
ATOM 797 O O . ARG A 1 105 ? -3.587 -5.187 21.968 1.00 96.38 105 ARG A O 1
ATOM 804 N N . CYS A 1 106 ? -1.734 -3.925 21.863 1.00 97.88 106 CYS A N 1
ATOM 805 C CA . CYS A 1 106 ? -2.025 -3.326 20.567 1.00 97.88 106 CYS A CA 1
ATOM 806 C C . CYS A 1 106 ? -1.216 -4.062 19.498 1.00 97.88 106 CYS A C 1
ATOM 808 O O . CYS A 1 106 ? 0.009 -4.142 19.573 1.00 97.88 106 CYS A O 1
ATOM 810 N N . ARG A 1 107 ? -1.887 -4.610 18.490 1.00 97.56 107 ARG A N 1
ATOM 811 C CA . ARG A 1 107 ? -1.219 -5.218 17.336 1.00 97.56 107 ARG A CA 1
ATOM 812 C C . ARG A 1 107 ? -0.946 -4.152 16.290 1.00 97.56 107 ARG A C 1
ATOM 814 O O . ARG A 1 107 ? -1.749 -3.245 16.113 1.00 97.56 107 ARG A O 1
ATOM 821 N N . VAL A 1 108 ? 0.141 -4.297 15.542 1.00 97.81 108 VAL A N 1
ATOM 822 C CA . VAL A 1 108 ? 0.444 -3.423 14.401 1.00 97.81 108 VAL A CA 1
ATOM 823 C C . VAL A 1 108 ? 0.344 -4.240 13.116 1.00 97.81 108 VAL A C 1
ATOM 825 O O . VAL A 1 108 ? 1.066 -5.233 12.956 1.00 97.81 108 VAL A O 1
ATOM 828 N N . LEU A 1 109 ? -0.563 -3.855 12.211 1.00 97.50 109 LEU A N 1
ATOM 829 C CA . LEU A 1 109 ? -0.731 -4.519 10.917 1.00 97.50 109 LEU A CA 1
ATOM 830 C C . LEU A 1 109 ? 0.434 -4.158 9.999 1.00 97.50 109 LEU A C 1
ATOM 832 O O . LEU A 1 109 ? 0.423 -3.137 9.318 1.00 97.50 109 LEU A O 1
ATOM 836 N N . LEU A 1 110 ? 1.430 -5.026 9.968 1.00 96.38 110 LEU A N 1
ATOM 837 C CA . LEU A 1 110 ? 2.632 -4.846 9.175 1.00 96.38 110 LEU A CA 1
ATOM 838 C C . LEU A 1 110 ? 2.994 -6.181 8.519 1.00 96.38 110 LEU A C 1
ATOM 840 O O . LEU A 1 110 ? 2.879 -7.221 9.178 1.00 96.38 110 LEU A O 1
ATOM 844 N N . PRO A 1 111 ? 3.447 -6.173 7.255 1.00 94.88 111 PRO A N 1
ATOM 845 C CA . PRO A 1 111 ? 4.037 -7.353 6.640 1.00 94.88 111 PRO A CA 1
ATOM 846 C C . PRO A 1 111 ? 5.365 -7.700 7.344 1.00 94.88 111 PRO A C 1
ATOM 848 O O . PRO A 1 111 ? 5.880 -6.895 8.129 1.00 94.88 111 PRO A O 1
ATOM 851 N N . PRO A 1 112 ? 5.967 -8.870 7.060 1.00 93.69 112 PRO A N 1
ATOM 852 C CA . PRO A 1 112 ? 7.324 -9.151 7.521 1.00 93.69 112 PRO A CA 1
ATOM 853 C C . PRO A 1 112 ? 8.293 -8.044 7.077 1.00 93.69 112 PRO A C 1
ATOM 855 O O . PRO A 1 112 ? 8.224 -7.595 5.929 1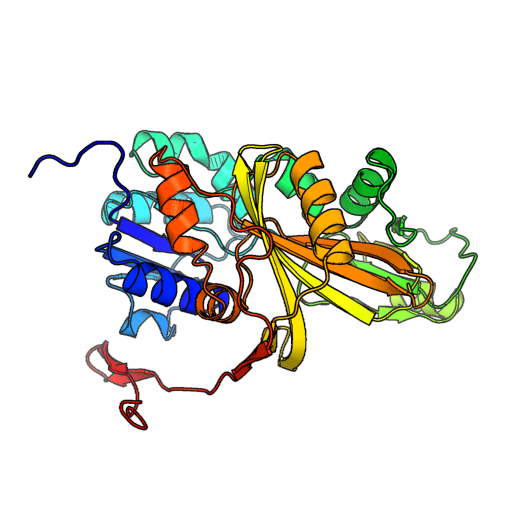.00 93.69 112 PRO A O 1
ATOM 858 N N . ARG A 1 113 ? 9.217 -7.630 7.958 1.00 94.31 113 ARG A N 1
ATOM 859 C CA . ARG A 1 113 ? 10.202 -6.563 7.682 1.00 94.31 113 ARG A CA 1
ATOM 860 C C . ARG A 1 113 ? 10.917 -6.747 6.348 1.00 94.31 113 ARG A C 1
ATOM 862 O O . ARG A 1 113 ? 11.037 -5.800 5.578 1.00 94.31 113 ARG A O 1
ATOM 869 N N . THR A 1 114 ? 11.335 -7.976 6.061 1.00 93.62 114 THR A N 1
ATOM 870 C CA . THR A 1 114 ? 12.034 -8.331 4.822 1.00 93.62 114 THR A CA 1
ATOM 871 C C . THR A 1 114 ? 11.233 -7.961 3.575 1.00 93.62 114 THR A C 1
ATOM 873 O O . THR A 1 114 ? 11.821 -7.582 2.567 1.00 93.62 114 THR A O 1
ATOM 876 N N . ILE A 1 115 ? 9.900 -8.016 3.632 1.00 93.69 115 ILE A N 1
ATOM 877 C CA . ILE A 1 115 ? 9.025 -7.622 2.523 1.00 93.69 115 ILE A CA 1
ATOM 878 C C . ILE A 1 115 ? 8.963 -6.114 2.407 1.00 93.69 115 ILE A C 1
ATOM 880 O O . ILE A 1 115 ? 9.204 -5.608 1.316 1.00 93.69 115 ILE A O 1
ATOM 884 N N . THR A 1 116 ? 8.760 -5.398 3.514 1.00 94.12 116 THR A N 1
ATOM 885 C CA . THR A 1 116 ? 8.820 -3.927 3.537 1.00 94.12 116 THR A CA 1
ATOM 886 C C . THR A 1 116 ? 10.121 -3.408 2.920 1.00 94.12 116 THR A C 1
ATOM 888 O O . THR A 1 116 ? 10.092 -2.525 2.065 1.00 94.12 116 THR A O 1
ATOM 891 N N . GLU A 1 117 ? 11.264 -3.977 3.305 1.00 92.88 117 GLU A N 1
ATOM 892 C CA . GLU A 1 117 ? 12.585 -3.565 2.816 1.00 92.88 117 GLU A CA 1
ATOM 893 C C . GLU A 1 117 ? 12.818 -3.924 1.343 1.00 92.88 117 GLU A C 1
ATOM 895 O O . GLU A 1 117 ? 13.401 -3.130 0.598 1.00 92.88 117 GLU A O 1
ATOM 900 N N . ARG A 1 118 ? 12.360 -5.106 0.905 1.00 92.44 118 ARG A N 1
ATOM 901 C CA . ARG A 1 118 ? 12.476 -5.545 -0.494 1.00 92.44 118 ARG A CA 1
ATOM 902 C C . ARG A 1 118 ? 11.603 -4.712 -1.418 1.00 92.44 118 ARG A C 1
ATOM 904 O O . ARG A 1 118 ? 12.079 -4.296 -2.466 1.00 92.44 118 ARG A O 1
ATOM 911 N N . THR A 1 119 ? 10.351 -4.457 -1.045 1.00 92.38 119 THR A N 1
ATOM 912 C CA . THR A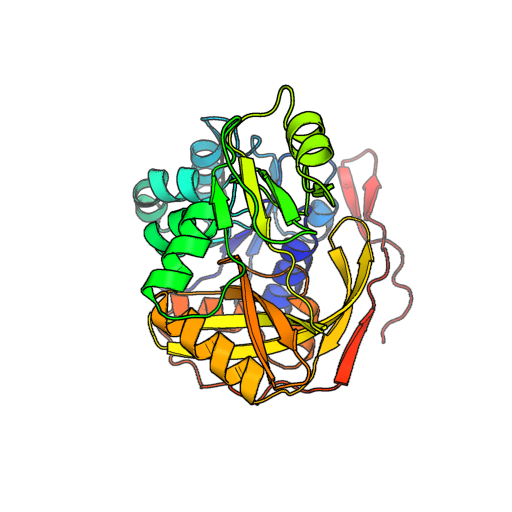 1 119 ? 9.399 -3.741 -1.903 1.00 92.38 119 THR A CA 1
ATOM 913 C C . THR A 1 119 ? 9.531 -2.222 -1.811 1.00 92.38 119 THR A C 1
ATOM 915 O O . THR A 1 119 ? 9.207 -1.524 -2.765 1.00 92.38 119 THR A O 1
ATOM 918 N N . GLY A 1 120 ? 10.018 -1.691 -0.684 1.00 91.56 120 GLY A N 1
ATOM 919 C CA . GLY A 1 120 ? 10.198 -0.249 -0.478 1.00 91.56 120 GLY A CA 1
ATOM 920 C C . GLY A 1 120 ? 11.364 0.363 -1.265 1.00 91.56 120 GLY A C 1
ATOM 921 O O . GLY A 1 120 ? 11.446 1.585 -1.395 1.00 91.56 120 GLY A O 1
ATOM 922 N N . ASP A 1 121 ? 12.258 -0.467 -1.807 1.00 93.62 121 ASP A N 1
ATOM 923 C CA . ASP A 1 121 ? 13.384 -0.060 -2.644 1.00 93.62 121 ASP A CA 1
ATOM 924 C C . ASP A 1 121 ? 13.280 -0.716 -4.023 1.00 93.62 121 ASP A C 1
ATOM 926 O O . ASP A 1 121 ? 13.404 -1.930 -4.160 1.00 93.62 121 ASP A O 1
ATOM 930 N N . LYS A 1 122 ? 13.094 0.095 -5.068 1.00 94.31 122 LYS A N 1
ATOM 931 C CA . LYS A 1 122 ? 12.857 -0.387 -6.438 1.00 94.31 122 LYS A CA 1
ATOM 932 C C . LYS A 1 122 ? 14.007 -1.233 -6.993 1.00 94.31 122 LYS A C 1
ATOM 934 O O . LYS A 1 122 ? 13.758 -2.105 -7.820 1.00 94.31 122 LYS A O 1
ATOM 939 N N . LEU A 1 123 ? 15.248 -0.999 -6.554 1.00 95.44 123 LEU A N 1
ATOM 940 C CA . LEU A 1 123 ? 16.389 -1.817 -6.975 1.00 95.44 123 LEU A CA 1
ATOM 941 C C . LEU A 1 123 ? 16.379 -3.177 -6.273 1.00 95.44 123 LEU A C 1
ATOM 943 O O . LEU A 1 123 ? 16.641 -4.195 -6.909 1.00 95.44 123 LEU A O 1
ATOM 947 N N . ASN A 1 124 ? 16.070 -3.198 -4.974 1.00 95.06 124 ASN A N 1
ATOM 948 C CA . ASN A 1 124 ? 15.932 -4.453 -4.236 1.00 95.06 124 ASN A CA 1
ATOM 949 C C . ASN A 1 124 ? 14.741 -5.260 -4.751 1.00 95.06 124 ASN A C 1
ATOM 951 O O . ASN A 1 124 ? 14.856 -6.473 -4.881 1.00 95.06 124 ASN A O 1
ATOM 955 N N . PHE A 1 125 ? 13.635 -4.596 -5.092 1.00 95.38 125 PHE A N 1
ATOM 956 C CA . PHE A 1 125 ? 12.466 -5.246 -5.666 1.00 95.38 125 PHE A CA 1
ATOM 957 C C . PHE A 1 125 ? 12.785 -5.891 -7.017 1.00 95.38 125 PHE A C 1
ATOM 959 O O . PHE A 1 125 ? 12.438 -7.046 -7.224 1.00 95.38 125 PHE A O 1
ATOM 966 N N . ALA A 1 126 ? 13.501 -5.194 -7.905 1.00 95.81 126 ALA A N 1
ATOM 967 C CA . ALA A 1 126 ? 13.911 -5.764 -9.188 1.00 95.81 126 ALA A CA 1
ATOM 968 C C . ALA A 1 126 ? 14.805 -7.005 -9.017 1.00 95.81 126 ALA A C 1
ATOM 970 O O . ALA A 1 126 ? 14.513 -8.045 -9.594 1.00 95.81 126 ALA A O 1
ATOM 971 N N . ARG A 1 127 ? 15.824 -6.930 -8.148 1.00 95.12 127 ARG A N 1
ATOM 972 C CA . ARG A 1 127 ? 16.673 -8.090 -7.812 1.00 95.12 127 ARG A CA 1
ATOM 973 C C . ARG A 1 127 ? 15.864 -9.241 -7.229 1.00 95.12 127 ARG A C 1
ATOM 975 O O . ARG A 1 127 ? 16.108 -10.396 -7.537 1.00 95.12 127 ARG A O 1
ATOM 982 N N . TYR A 1 128 ? 14.887 -8.912 -6.395 1.00 93.69 128 TYR A N 1
ATOM 983 C CA . TYR A 1 128 ? 14.017 -9.904 -5.796 1.00 93.69 128 TYR A CA 1
ATOM 984 C C . TYR A 1 128 ? 13.137 -10.612 -6.838 1.00 93.69 128 TYR A C 1
ATOM 986 O O . TYR A 1 128 ? 12.949 -11.820 -6.748 1.00 93.69 128 TYR A O 1
ATOM 994 N N . LEU A 1 129 ? 12.631 -9.892 -7.845 1.00 94.00 129 LEU A N 1
ATOM 995 C CA . LEU A 1 129 ? 11.933 -10.508 -8.976 1.00 94.00 129 LEU A CA 1
ATOM 996 C C . LEU A 1 129 ? 12.859 -11.453 -9.758 1.00 94.00 129 LEU A C 1
ATOM 998 O O . LEU A 1 129 ? 12.445 -12.573 -10.057 1.00 94.00 129 LEU A O 1
ATOM 1002 N N . ASP A 1 130 ? 14.108 -11.043 -10.008 1.00 94.06 130 ASP A N 1
ATOM 1003 C CA . ASP A 1 130 ? 15.116 -11.887 -10.664 1.00 94.06 130 ASP A CA 1
ATOM 1004 C C . ASP A 1 130 ? 15.376 -13.180 -9.867 1.00 94.06 130 ASP A C 1
ATOM 1006 O O . ASP A 1 130 ? 15.359 -14.269 -10.443 1.00 94.06 130 ASP A O 1
ATOM 1010 N N . ASP A 1 131 ? 15.529 -13.083 -8.540 1.00 92.12 131 ASP A N 1
ATOM 1011 C CA . ASP A 1 131 ? 15.734 -14.233 -7.643 1.00 92.12 131 ASP A CA 1
ATOM 1012 C C . ASP A 1 131 ? 14.548 -15.216 -7.661 1.00 92.12 131 ASP A C 1
ATOM 1014 O O . ASP A 1 131 ? 14.733 -16.426 -7.516 1.00 92.12 131 ASP A O 1
ATOM 1018 N N . LEU A 1 132 ? 13.321 -14.712 -7.844 1.00 88.81 132 LEU A N 1
ATOM 1019 C CA . LEU A 1 132 ? 12.118 -15.538 -7.985 1.00 88.81 132 LEU A CA 1
ATOM 1020 C C . LEU A 1 132 ? 11.924 -16.106 -9.401 1.00 88.81 132 LEU A C 1
ATOM 1022 O O . LEU A 1 132 ? 11.004 -16.898 -9.614 1.00 88.81 132 LEU A O 1
ATOM 1026 N N . GLY A 1 133 ? 12.715 -15.671 -10.386 1.00 91.31 133 GLY A N 1
ATOM 1027 C CA . GLY A 1 133 ? 12.459 -15.955 -11.801 1.00 91.31 133 GLY A CA 1
ATOM 1028 C C . GLY A 1 133 ? 11.179 -15.295 -12.332 1.00 91.31 133 GLY A C 1
ATOM 1029 O O . GLY A 1 133 ? 10.601 -15.761 -13.315 1.00 91.31 133 GLY A O 1
ATOM 1030 N N . VAL A 1 134 ? 10.713 -14.226 -11.680 1.00 91.75 134 VAL A N 1
ATOM 1031 C CA . VAL A 1 134 ? 9.526 -13.468 -12.082 1.00 91.75 134 VAL A CA 1
ATOM 1032 C C . VAL A 1 134 ? 9.965 -12.340 -13.014 1.00 91.75 134 VAL A C 1
ATOM 1034 O O . VAL A 1 134 ? 10.789 -11.518 -12.624 1.00 91.75 134 VAL A O 1
ATOM 1037 N N . PRO A 1 135 ? 9.400 -12.228 -14.227 1.00 93.62 135 PRO A N 1
ATOM 1038 C CA . PRO A 1 135 ? 9.734 -11.134 -15.126 1.00 93.62 135 PRO A CA 1
ATOM 1039 C C . PRO A 1 135 ? 9.462 -9.757 -14.502 1.00 93.62 135 PRO A C 1
ATOM 1041 O O . PRO A 1 135 ? 8.341 -9.459 -14.080 1.00 93.62 135 PRO A O 1
ATOM 1044 N N . GLY A 1 136 ? 10.476 -8.897 -14.508 1.00 94.75 136 GLY A N 1
ATOM 1045 C CA . GLY A 1 136 ? 10.391 -7.479 -14.172 1.00 94.75 136 GLY A CA 1
ATOM 1046 C C . GLY A 1 136 ? 11.154 -6.632 -15.195 1.00 94.75 136 GLY A C 1
ATOM 1047 O O . GLY A 1 136 ? 11.932 -7.167 -15.989 1.00 94.75 136 GLY A O 1
ATOM 1048 N N . PRO A 1 137 ? 10.940 -5.307 -15.226 1.00 93.88 137 PRO A N 1
ATOM 1049 C CA . PRO A 1 137 ? 11.717 -4.432 -16.092 1.00 93.88 137 PRO A CA 1
ATOM 1050 C C . PRO A 1 137 ? 13.198 -4.435 -15.660 1.00 93.88 137 PRO A C 1
ATOM 1052 O O . PRO A 1 137 ? 13.479 -4.209 -14.475 1.00 93.88 137 PRO A O 1
ATOM 1055 N N . PRO A 1 138 ? 14.157 -4.622 -16.590 1.00 94.81 138 PRO A N 1
ATOM 1056 C CA . PRO A 1 138 ? 15.579 -4.513 -16.283 1.00 94.81 138 PRO A CA 1
ATOM 1057 C C . PRO A 1 138 ? 15.883 -3.210 -15.545 1.00 94.81 138 PRO A C 1
ATOM 1059 O O . PRO A 1 138 ? 15.537 -2.124 -16.015 1.00 94.81 138 PRO A O 1
ATOM 1062 N N . THR A 1 139 ? 16.491 -3.325 -14.366 1.00 96.25 139 THR A N 1
ATOM 1063 C CA . THR A 1 139 ? 16.691 -2.202 -13.446 1.00 96.25 139 THR A CA 1
ATOM 1064 C C . THR A 1 139 ? 18.107 -2.218 -12.892 1.00 96.25 139 THR A C 1
ATOM 1066 O O . THR A 1 139 ? 18.581 -3.237 -12.400 1.00 96.25 139 THR A O 1
ATOM 1069 N N . THR A 1 140 ? 18.776 -1.068 -12.916 1.00 96.38 140 THR A N 1
ATOM 1070 C CA . THR A 1 140 ? 20.106 -0.889 -12.320 1.00 96.38 140 THR A CA 1
ATOM 1071 C C . THR A 1 140 ? 20.176 0.406 -11.523 1.00 96.38 140 THR A C 1
ATOM 1073 O O . THR A 1 140 ? 19.409 1.337 -11.765 1.00 96.38 140 THR A O 1
ATOM 1076 N N . ALA A 1 141 ? 21.120 0.495 -10.586 1.00 97.19 141 ALA A N 1
ATOM 1077 C CA . ALA A 1 141 ? 21.502 1.780 -10.013 1.00 97.19 141 ALA A CA 1
ATOM 1078 C C . ALA A 1 141 ? 22.076 2.685 -11.115 1.00 97.19 141 ALA A C 1
ATOM 1080 O O . ALA A 1 141 ? 22.841 2.222 -11.967 1.00 97.19 141 ALA A O 1
ATOM 1081 N N . TYR A 1 142 ? 21.709 3.965 -11.091 1.00 97.06 142 TYR A N 1
ATOM 1082 C CA . TYR A 1 142 ? 22.319 4.965 -11.960 1.00 97.06 142 TYR A CA 1
ATOM 1083 C C . TYR A 1 142 ? 23.791 5.164 -11.582 1.00 97.06 142 TYR A C 1
ATOM 1085 O O . TYR A 1 142 ? 24.130 5.263 -10.401 1.00 97.06 142 TYR A O 1
ATOM 1093 N N . SER A 1 143 ? 24.660 5.282 -12.585 1.00 95.38 143 SER A N 1
ATOM 1094 C CA . SER A 1 143 ? 26.028 5.761 -12.399 1.00 95.38 143 SER A CA 1
ATOM 1095 C C . SER A 1 143 ? 26.457 6.633 -13.587 1.00 95.38 143 SER A C 1
ATOM 1097 O O . SER A 1 143 ? 26.031 6.375 -14.714 1.00 95.38 143 SER A O 1
ATOM 1099 N N . PRO A 1 144 ? 27.314 7.654 -13.388 1.00 91.38 144 PRO A N 1
ATOM 1100 C CA . PRO A 1 144 ? 27.752 8.527 -14.482 1.00 91.38 144 PRO A CA 1
ATOM 1101 C C . PRO A 1 144 ? 28.462 7.799 -15.633 1.00 91.38 144 PRO A C 1
ATOM 1103 O O . PRO A 1 144 ? 28.418 8.266 -16.761 1.00 91.38 144 PRO A O 1
ATOM 1106 N N . GLY A 1 145 ? 29.105 6.658 -15.360 1.00 91.88 145 GLY A N 1
ATOM 1107 C CA . GLY A 1 145 ? 29.801 5.843 -16.364 1.00 91.88 145 GLY A CA 1
ATOM 1108 C C . GLY A 1 145 ? 28.968 4.698 -16.947 1.00 91.88 145 GLY A C 1
ATOM 1109 O O . GLY A 1 145 ? 29.531 3.814 -17.591 1.00 91.88 145 GLY A O 1
ATOM 1110 N N . MET A 1 146 ? 27.661 4.641 -16.673 1.00 94.56 146 MET A N 1
ATOM 1111 C CA . MET A 1 146 ? 26.829 3.539 -17.148 1.00 94.56 146 MET A CA 1
ATOM 1112 C C . MET A 1 146 ? 26.609 3.578 -18.663 1.00 94.56 146 MET A C 1
ATOM 1114 O O . MET A 1 146 ? 26.599 4.635 -19.287 1.00 94.56 146 MET A O 1
ATOM 1118 N N . SER A 1 147 ? 26.330 2.411 -19.239 1.00 92.81 147 SER A N 1
ATOM 1119 C CA . SER A 1 147 ? 25.765 2.297 -20.583 1.00 92.81 147 SER A CA 1
ATOM 1120 C C . SER A 1 147 ? 24.322 1.806 -20.497 1.00 92.81 147 SER A C 1
ATOM 1122 O O . SER A 1 147 ? 23.964 1.031 -19.609 1.00 92.81 147 SER A O 1
ATOM 1124 N N . VAL A 1 148 ? 23.483 2.268 -21.423 1.00 93.44 148 VAL A N 1
ATOM 1125 C CA . VAL A 1 148 ? 22.084 1.848 -21.548 1.00 93.44 148 VAL A CA 1
ATOM 1126 C C . VAL A 1 148 ? 21.902 1.239 -22.929 1.00 93.44 148 VAL A C 1
ATOM 1128 O O . VAL A 1 148 ? 22.201 1.880 -23.934 1.00 93.44 148 VAL A O 1
ATOM 1131 N N . LYS A 1 149 ? 21.439 -0.013 -22.977 1.00 90.06 149 LYS A N 1
ATOM 1132 C CA . LYS A 1 149 ? 21.312 -0.772 -24.231 1.00 90.06 149 LYS A CA 1
ATOM 1133 C C . LYS A 1 149 ? 20.067 -0.397 -25.031 1.00 90.06 149 LYS A C 1
ATOM 1135 O O . LYS A 1 149 ? 20.094 -0.472 -26.255 1.00 90.06 149 LYS A O 1
ATOM 1140 N N . ARG A 1 150 ? 18.972 -0.049 -24.349 1.00 93.12 150 ARG A N 1
ATOM 1141 C CA . ARG A 1 150 ? 17.663 0.222 -24.955 1.00 93.12 150 ARG A CA 1
ATOM 1142 C C . ARG A 1 150 ? 17.013 1.433 -24.303 1.00 93.12 150 ARG A C 1
ATOM 1144 O O . ARG A 1 150 ? 16.989 1.529 -23.082 1.00 93.12 150 ARG A O 1
ATOM 1151 N N . PHE A 1 151 ? 16.480 2.322 -25.132 1.00 95.00 151 PHE A N 1
ATOM 1152 C CA . PHE A 1 151 ? 15.645 3.454 -24.736 1.00 95.00 151 PHE A CA 1
ATOM 1153 C C . PHE A 1 151 ? 14.219 3.253 -25.284 1.00 95.00 151 PHE A C 1
ATOM 1155 O O . PHE A 1 151 ? 14.066 2.560 -26.292 1.00 95.00 151 PHE A O 1
ATOM 1162 N N . PRO A 1 152 ? 13.187 3.857 -24.665 1.00 96.69 152 PRO A N 1
ATOM 1163 C CA . PRO A 1 152 ? 13.258 4.737 -23.497 1.00 96.69 152 PRO A CA 1
ATOM 1164 C C . PRO A 1 152 ? 13.517 3.983 -22.187 1.00 96.69 152 PRO A C 1
ATOM 1166 O O . PRO A 1 152 ? 13.199 2.803 -22.042 1.00 96.69 152 PRO A O 1
ATOM 1169 N N . VAL A 1 153 ? 14.057 4.700 -21.205 1.00 97.25 153 VAL A N 1
ATOM 1170 C CA . VAL A 1 153 ? 14.166 4.234 -19.817 1.00 97.25 153 VAL A CA 1
ATOM 1171 C C . VAL A 1 153 ? 13.492 5.232 -18.882 1.00 97.25 153 VAL A C 1
ATOM 1173 O O . VAL A 1 153 ? 13.236 6.382 -19.239 1.00 97.25 153 VAL A O 1
ATOM 1176 N N . TYR A 1 154 ? 13.196 4.796 -17.667 1.00 96.50 154 TYR A N 1
ATOM 1177 C CA . TYR A 1 154 ? 12.727 5.648 -16.590 1.00 96.50 154 TYR A CA 1
ATOM 1178 C C . TYR A 1 154 ? 13.834 5.839 -15.557 1.00 96.50 154 TYR A C 1
ATOM 1180 O O . TYR A 1 154 ? 14.342 4.870 -14.990 1.00 96.50 154 TYR A O 1
ATOM 1188 N N . LEU A 1 155 ? 14.152 7.098 -15.274 1.00 97.12 155 LEU A N 1
ATOM 1189 C CA . LEU A 1 155 ? 14.972 7.510 -14.145 1.00 97.12 155 LEU A CA 1
ATOM 1190 C C . LEU A 1 155 ? 14.066 7.716 -12.928 1.00 97.12 155 LEU A C 1
ATOM 1192 O O . LEU A 1 155 ? 13.156 8.548 -12.973 1.00 97.12 155 LEU A O 1
ATOM 1196 N N . LYS A 1 156 ? 14.288 6.964 -11.847 1.00 95.50 156 LYS A N 1
ATOM 1197 C CA . LYS A 1 156 ? 13.427 6.995 -10.649 1.00 95.50 156 LYS A CA 1
ATOM 1198 C C . LYS A 1 156 ? 14.265 7.061 -9.371 1.00 95.50 156 LYS A C 1
ATOM 1200 O O . LYS A 1 156 ? 15.323 6.440 -9.330 1.00 95.50 156 LYS A O 1
ATOM 1205 N N . PRO A 1 157 ? 13.799 7.723 -8.300 1.00 94.69 157 PRO A N 1
ATOM 1206 C CA . PRO A 1 157 ? 14.348 7.518 -6.966 1.00 94.69 157 PRO A CA 1
ATOM 1207 C C . PRO A 1 157 ? 14.178 6.055 -6.539 1.00 94.69 157 PRO A C 1
ATOM 1209 O O . PRO A 1 157 ? 13.133 5.443 -6.805 1.00 94.69 157 PRO A O 1
ATOM 1212 N N . ARG A 1 158 ? 15.179 5.499 -5.848 1.00 93.75 158 ARG A N 1
ATOM 1213 C CA . ARG A 1 158 ? 15.132 4.132 -5.303 1.00 93.75 158 ARG A CA 1
ATOM 1214 C C . ARG A 1 158 ? 13.912 3.915 -4.416 1.00 93.75 158 ARG A C 1
ATOM 1216 O O . ARG A 1 158 ? 13.224 2.909 -4.563 1.00 93.75 158 ARG A O 1
ATOM 1223 N N . ARG A 1 159 ? 13.616 4.878 -3.542 1.00 90.88 159 ARG A N 1
ATOM 1224 C CA . ARG A 1 159 ? 12.479 4.866 -2.609 1.00 90.88 159 ARG A CA 1
ATOM 1225 C C . ARG A 1 159 ? 11.504 5.994 -2.935 1.00 90.88 159 ARG A C 1
ATOM 1227 O O . ARG A 1 159 ? 11.909 7.012 -3.486 1.00 90.88 159 ARG A O 1
ATOM 1234 N N . GLY A 1 160 ? 10.231 5.812 -2.599 1.00 84.62 160 GLY A N 1
ATOM 1235 C CA . GLY A 1 160 ? 9.175 6.807 -2.814 1.00 84.62 160 GLY A CA 1
ATOM 1236 C C . GLY A 1 160 ? 8.034 6.294 -3.688 1.00 84.62 160 GLY A C 1
ATOM 1237 O O . GLY A 1 160 ? 8.155 5.250 -4.334 1.00 84.62 160 GLY A O 1
ATOM 1238 N N . SER A 1 161 ? 6.946 7.060 -3.727 1.00 82.00 161 SER A N 1
ATOM 1239 C CA . SER A 1 161 ? 5.648 6.656 -4.274 1.00 82.00 161 SER A CA 1
ATOM 1240 C C . SER A 1 161 ? 5.027 7.723 -5.183 1.00 82.00 161 SER A C 1
ATOM 1242 O O . SER A 1 161 ? 5.570 8.814 -5.366 1.00 82.00 161 SER A O 1
ATOM 1244 N N . GLY A 1 162 ? 3.900 7.388 -5.821 1.00 78.12 162 GLY A N 1
ATOM 1245 C CA . GLY A 1 162 ? 3.109 8.340 -6.614 1.00 78.12 162 GLY A CA 1
ATOM 1246 C C . GLY A 1 162 ? 3.828 8.898 -7.846 1.00 78.12 162 GLY A C 1
ATOM 1247 O O . GLY A 1 162 ? 3.507 9.995 -8.291 1.00 78.12 162 GLY A O 1
ATOM 1248 N N . SER A 1 163 ? 4.823 8.174 -8.369 1.00 80.81 163 SER A N 1
ATOM 1249 C CA . SER A 1 163 ? 5.682 8.606 -9.485 1.00 80.81 163 SER A CA 1
ATOM 1250 C C . SER A 1 163 ? 6.465 9.904 -9.231 1.00 80.81 163 SER A C 1
ATOM 1252 O O . SER A 1 163 ? 7.039 10.464 -10.167 1.00 80.81 163 SER A O 1
ATOM 1254 N N . VAL A 1 164 ? 6.555 10.372 -7.981 1.00 84.69 164 VAL A N 1
ATOM 1255 C CA . VAL A 1 164 ? 7.323 11.572 -7.626 1.00 84.69 164 VAL A CA 1
ATOM 1256 C C . VAL A 1 164 ? 8.796 11.366 -7.987 1.00 84.69 164 VAL A C 1
ATOM 1258 O O . VAL A 1 164 ? 9.405 10.347 -7.660 1.00 84.69 164 VAL A O 1
ATOM 1261 N N . GLY A 1 165 ? 9.361 12.321 -8.727 1.00 88.00 165 GLY A N 1
ATOM 1262 C CA . GLY A 1 165 ? 10.737 12.251 -9.220 1.00 88.00 165 GLY A CA 1
ATOM 1263 C C . GLY A 1 165 ? 10.969 11.238 -10.349 1.00 88.00 165 GLY A C 1
ATOM 1264 O O . GLY A 1 165 ? 12.119 10.986 -10.695 1.00 88.00 165 GLY A O 1
ATOM 1265 N N . THR A 1 166 ? 9.932 10.637 -10.936 1.00 92.19 166 THR A N 1
ATOM 1266 C CA . THR A 1 166 ? 10.094 9.743 -12.095 1.00 92.19 166 THR A CA 1
ATOM 1267 C C . THR A 1 166 ? 10.174 10.539 -13.396 1.00 92.19 166 THR A C 1
ATOM 1269 O O . THR A 1 166 ? 9.301 11.355 -13.677 1.00 92.19 166 THR A O 1
ATOM 1272 N N . THR A 1 167 ? 11.182 10.259 -14.223 1.00 94.81 167 THR A N 1
ATOM 1273 C CA . THR A 1 167 ? 11.389 10.915 -15.524 1.00 94.81 167 THR A CA 1
ATOM 1274 C C . THR A 1 167 ? 11.584 9.859 -16.608 1.00 94.81 167 THR A C 1
ATOM 1276 O O . THR A 1 167 ? 12.447 8.996 -16.468 1.00 94.81 167 THR A O 1
ATOM 1279 N N . ARG A 1 168 ? 10.795 9.907 -17.690 1.00 96.06 168 ARG A N 1
ATOM 1280 C CA . ARG A 1 168 ? 11.063 9.118 -18.905 1.00 96.06 168 ARG A CA 1
ATOM 1281 C C . ARG A 1 168 ? 12.170 9.818 -19.687 1.00 96.06 168 ARG A C 1
ATOM 1283 O O . ARG A 1 168 ? 12.075 11.020 -19.911 1.00 96.06 168 ARG A O 1
ATOM 1290 N N . VAL A 1 169 ? 13.199 9.079 -20.074 1.00 96.88 169 VAL A N 1
ATOM 1291 C CA . VAL A 1 169 ? 14.347 9.595 -20.824 1.00 96.88 169 VAL A CA 1
ATOM 1292 C C . VAL A 1 169 ? 14.579 8.729 -22.058 1.00 96.88 169 VAL A C 1
ATOM 1294 O O . VAL A 1 169 ? 14.471 7.503 -22.002 1.00 96.88 169 VAL A O 1
ATOM 1297 N N . ASP A 1 170 ? 14.878 9.377 -23.181 1.00 96.88 170 ASP A N 1
ATOM 1298 C CA . ASP A 1 170 ? 14.959 8.743 -24.504 1.00 96.88 170 ASP A CA 1
ATOM 1299 C C . ASP A 1 170 ? 16.405 8.651 -25.036 1.00 96.88 170 ASP A C 1
ATOM 1301 O O . ASP A 1 170 ? 16.642 8.069 -26.091 1.00 96.88 170 ASP A O 1
ATOM 1305 N N . SER A 1 171 ? 17.392 9.203 -24.317 1.00 96.75 171 SER A N 1
ATOM 1306 C CA . SER A 1 171 ? 18.815 9.123 -24.684 1.00 96.75 171 SER A CA 1
ATOM 1307 C C . SER A 1 171 ? 19.752 9.168 -23.473 1.00 96.75 171 SER A C 1
ATOM 1309 O O . SER A 1 171 ? 19.384 9.663 -22.403 1.00 96.75 171 SER A O 1
ATOM 1311 N N . LEU A 1 172 ? 20.998 8.714 -23.657 1.00 96.50 172 LEU A N 1
ATOM 1312 C CA . LEU A 1 172 ? 22.025 8.719 -22.608 1.00 96.50 172 LEU A CA 1
ATOM 1313 C C . LEU A 1 172 ? 22.366 10.143 -22.138 1.00 96.50 172 LEU A C 1
ATOM 1315 O O . LEU A 1 172 ? 22.493 10.379 -20.941 1.00 96.50 172 LEU A O 1
ATOM 1319 N N . ALA A 1 173 ? 22.428 11.111 -23.058 1.00 95.50 173 ALA A N 1
ATOM 1320 C CA . ALA A 1 173 ? 22.659 12.514 -22.717 1.00 95.50 173 ALA A CA 1
ATOM 1321 C C . ALA A 1 173 ? 21.542 13.068 -21.812 1.00 95.50 173 ALA A C 1
ATOM 1323 O O . ALA A 1 173 ? 21.824 13.576 -20.728 1.00 95.50 173 ALA A O 1
ATOM 1324 N N . SER A 1 174 ? 20.274 12.869 -22.202 1.00 96.44 174 SER A N 1
ATOM 1325 C CA . SER A 1 174 ? 19.119 13.306 -21.398 1.00 96.44 174 SER A CA 1
ATOM 1326 C C . SER A 1 174 ? 19.026 12.598 -20.043 1.00 96.44 174 SER A C 1
ATOM 1328 O O . SER A 1 174 ? 18.548 13.176 -19.072 1.00 96.44 174 SER A O 1
ATOM 1330 N N . LEU A 1 175 ? 19.504 11.352 -19.954 1.00 96.62 175 LEU A N 1
ATOM 1331 C CA . LEU A 1 175 ? 19.577 10.613 -18.697 1.00 96.62 175 LEU A CA 1
ATOM 1332 C C . LEU A 1 175 ? 20.555 11.279 -17.719 1.00 96.62 175 LEU A C 1
ATOM 1334 O O . LEU A 1 175 ? 20.200 11.483 -16.559 1.00 96.62 175 LEU A O 1
ATOM 1338 N N . HIS A 1 176 ? 21.761 11.630 -18.175 1.00 95.75 176 HIS A N 1
ATOM 1339 C CA . HIS A 1 176 ? 22.758 12.296 -17.332 1.00 95.75 176 HIS A CA 1
ATOM 1340 C C . HIS A 1 176 ? 22.311 13.692 -16.895 1.00 95.75 176 HIS A C 1
ATOM 1342 O O . HIS A 1 176 ? 22.500 14.055 -15.734 1.00 95.75 176 HIS A O 1
ATOM 1348 N N . GLU A 1 177 ? 21.675 14.443 -17.793 1.00 95.81 177 GLU A N 1
ATOM 1349 C CA . GLU A 1 177 ? 21.073 15.738 -17.474 1.00 95.81 177 GLU A CA 1
ATOM 1350 C C . GLU A 1 177 ? 19.981 15.592 -16.403 1.00 95.81 177 GLU A C 1
ATOM 1352 O O . GLU A 1 177 ? 20.040 16.241 -15.360 1.00 95.81 177 GLU A O 1
ATOM 1357 N N . ALA A 1 178 ? 19.036 14.666 -16.595 1.00 95.19 178 ALA A N 1
ATOM 1358 C CA . ALA A 1 178 ? 17.937 14.432 -15.658 1.00 95.19 178 ALA A CA 1
ATOM 1359 C C . ALA A 1 178 ? 18.388 13.880 -14.294 1.00 95.19 178 ALA A C 1
ATOM 1361 O O . ALA A 1 178 ? 17.630 13.961 -13.321 1.00 95.19 178 ALA A O 1
ATOM 1362 N N . ALA A 1 179 ? 19.584 13.290 -14.222 1.00 95.62 179 ALA A N 1
ATOM 1363 C CA . ALA A 1 179 ? 20.198 12.789 -12.997 1.00 95.62 179 ALA A CA 1
ATOM 1364 C C . ALA A 1 179 ? 21.049 13.839 -12.266 1.00 95.62 179 ALA A C 1
ATOM 1366 O O . ALA A 1 179 ? 21.457 13.604 -11.127 1.00 95.62 179 ALA A O 1
ATOM 1367 N N . HIS A 1 180 ? 21.328 14.986 -12.888 1.00 94.19 180 HIS A N 1
ATOM 1368 C CA . HIS A 1 180 ? 22.178 16.013 -12.300 1.00 94.19 180 HIS A CA 1
ATOM 1369 C C . HIS A 1 180 ? 21.615 16.516 -10.960 1.00 94.19 180 HIS A C 1
ATOM 1371 O O . HIS A 1 180 ? 20.423 16.793 -10.831 1.00 94.19 180 HIS A O 1
ATOM 1377 N N . GLY A 1 181 ? 22.477 16.609 -9.942 1.00 91.19 181 GLY A N 1
ATOM 1378 C CA . GLY A 1 181 ? 22.102 17.071 -8.599 1.00 91.19 181 GLY A CA 1
ATOM 1379 C C . GLY A 1 181 ? 21.202 16.117 -7.801 1.00 91.19 181 GLY A C 1
ATOM 1380 O O . GLY A 1 181 ? 20.727 16.489 -6.731 1.00 91.19 181 GLY A O 1
ATOM 1381 N N . ARG A 1 182 ? 20.959 14.897 -8.292 1.00 92.81 182 ARG A N 1
ATOM 1382 C CA . ARG A 1 182 ? 20.106 13.895 -7.640 1.00 92.81 182 ARG A CA 1
ATOM 1383 C C . ARG A 1 182 ? 20.931 12.688 -7.199 1.00 92.81 182 ARG A C 1
ATOM 1385 O O . ARG A 1 182 ? 21.837 12.254 -7.905 1.00 92.81 182 ARG A O 1
ATOM 1392 N N . SER A 1 183 ? 20.584 12.117 -6.050 1.00 90.19 183 SER A N 1
ATOM 1393 C CA . SER A 1 183 ? 21.193 10.897 -5.510 1.00 90.19 183 SER A CA 1
ATOM 1394 C C . SER A 1 183 ? 20.197 9.737 -5.485 1.00 90.19 183 SER A C 1
ATOM 1396 O O . SER A 1 183 ? 18.997 9.925 -5.689 1.00 90.19 183 SER A O 1
ATOM 1398 N N . ASP A 1 184 ? 20.709 8.526 -5.246 1.00 93.81 184 ASP A N 1
ATOM 1399 C CA . ASP A 1 184 ? 19.909 7.315 -5.014 1.00 93.81 184 ASP A CA 1
ATOM 1400 C C . ASP A 1 184 ? 18.881 7.031 -6.114 1.00 93.81 184 ASP A C 1
ATOM 1402 O O . ASP A 1 184 ? 17.695 6.792 -5.868 1.00 93.81 184 ASP A O 1
ATOM 1406 N N . LEU A 1 185 ? 19.361 7.053 -7.355 1.00 96.75 185 LEU A N 1
ATOM 1407 C CA . LEU A 1 185 ? 18.560 6.845 -8.551 1.00 96.75 185 LEU A CA 1
ATOM 1408 C C . LEU A 1 185 ? 18.723 5.434 -9.118 1.00 96.75 185 LEU A C 1
ATOM 1410 O O . LEU A 1 185 ? 19.795 4.827 -9.054 1.00 96.75 185 LEU A O 1
ATOM 1414 N N . ILE A 1 186 ? 17.655 4.946 -9.740 1.00 97.00 186 ILE A N 1
ATOM 1415 C CA . ILE A 1 186 ? 17.660 3.776 -10.613 1.00 97.00 186 ILE A CA 1
ATOM 1416 C C . ILE A 1 186 ? 17.355 4.180 -12.048 1.00 97.00 186 ILE A C 1
ATOM 1418 O O . ILE A 1 186 ? 16.619 5.138 -12.298 1.00 97.00 186 ILE A O 1
ATOM 1422 N N . VAL A 1 187 ? 17.875 3.387 -12.974 1.00 97.38 187 VAL A N 1
ATOM 1423 C CA . VAL A 1 187 ? 17.497 3.387 -14.383 1.00 97.38 187 VAL A CA 1
ATOM 1424 C C . VAL A 1 187 ? 16.779 2.080 -14.660 1.00 97.38 187 VAL A C 1
ATOM 1426 O O . VAL A 1 187 ? 17.329 1.007 -14.412 1.00 97.38 187 VAL A O 1
ATOM 1429 N N . GLN A 1 188 ? 15.546 2.180 -15.138 1.00 96.31 188 GLN A N 1
ATOM 1430 C CA . GLN A 1 188 ? 14.677 1.041 -15.402 1.00 96.31 188 GLN A CA 1
ATOM 1431 C C . GLN A 1 188 ? 14.196 1.084 -16.850 1.00 96.31 188 GLN A C 1
ATOM 1433 O O . GLN A 1 188 ? 13.660 2.106 -17.278 1.00 96.31 188 GLN A O 1
ATOM 1438 N N . GLU A 1 189 ? 14.376 0.003 -17.605 1.00 95.75 189 GLU A N 1
ATOM 1439 C CA . GLU A 1 189 ? 13.880 -0.074 -18.983 1.00 95.75 189 GLU A CA 1
ATOM 1440 C C . GLU A 1 189 ? 12.359 0.117 -19.027 1.00 95.75 189 GLU A C 1
ATOM 1442 O O . GLU A 1 189 ? 11.625 -0.384 -18.169 1.00 95.75 189 GLU A O 1
ATOM 1447 N N . ALA A 1 190 ? 11.876 0.870 -20.018 1.00 93.88 190 ALA A N 1
ATOM 1448 C CA . ALA A 1 190 ? 10.447 0.940 -20.263 1.00 93.88 190 ALA A CA 1
ATOM 1449 C C . ALA A 1 190 ? 9.947 -0.420 -20.760 1.00 93.88 190 ALA A C 1
ATOM 1451 O O . ALA A 1 190 ? 10.566 -1.058 -21.611 1.00 93.88 190 ALA A O 1
ATOM 1452 N N . VAL A 1 191 ? 8.812 -0.852 -20.223 1.00 92.12 191 VAL A N 1
ATOM 1453 C CA . VAL A 1 191 ? 8.136 -2.081 -20.629 1.00 92.12 191 VAL A CA 1
ATOM 1454 C C . VAL A 1 191 ? 6.822 -1.726 -21.305 1.00 92.12 191 VAL A C 1
ATOM 1456 O O . VAL A 1 191 ? 6.038 -0.944 -20.769 1.00 92.12 191 VAL A O 1
ATOM 1459 N N . ASP A 1 192 ? 6.600 -2.297 -22.486 1.00 89.25 192 ASP A N 1
ATOM 1460 C CA . ASP A 1 192 ? 5.351 -2.139 -23.224 1.00 89.25 192 ASP A CA 1
ATOM 1461 C C . ASP A 1 192 ? 4.282 -3.088 -22.685 1.00 89.25 192 ASP A C 1
ATOM 1463 O O . ASP A 1 192 ? 4.585 -4.135 -22.103 1.00 89.25 192 ASP A O 1
ATOM 1467 N N . GLY A 1 193 ? 3.028 -2.747 -22.954 1.00 91.50 193 GLY A N 1
ATOM 1468 C CA . GLY A 1 193 ? 1.874 -3.569 -22.629 1.00 91.50 193 GLY A CA 1
ATOM 1469 C C . GLY A 1 193 ? 0.750 -2.756 -22.007 1.00 91.50 193 GLY A C 1
ATOM 1470 O O . GLY A 1 193 ? 0.837 -1.541 -21.835 1.00 91.50 193 GLY A O 1
ATOM 1471 N N . THR A 1 194 ? -0.323 -3.459 -21.671 1.00 91.25 194 THR A N 1
ATOM 1472 C CA . THR A 1 194 ? -1.443 -2.897 -20.919 1.00 91.25 194 THR A CA 1
ATOM 1473 C C . THR A 1 194 ? -1.130 -2.973 -19.428 1.00 91.25 194 THR A C 1
ATOM 1475 O O . THR A 1 194 ? -0.840 -4.057 -18.916 1.00 91.25 194 THR A O 1
ATOM 1478 N N . GLU A 1 195 ? -1.196 -1.836 -18.727 1.00 92.12 195 GLU A N 1
ATOM 1479 C CA . GLU A 1 195 ? -1.026 -1.787 -17.271 1.00 92.12 195 GLU A CA 1
ATOM 1480 C C . GLU A 1 195 ? -2.160 -2.557 -16.587 1.00 92.12 195 GLU A C 1
ATOM 1482 O O . GLU A 1 195 ? -3.345 -2.324 -16.844 1.00 92.12 195 GLU A O 1
ATOM 1487 N N . PHE A 1 196 ? -1.799 -3.439 -15.661 1.00 93.56 196 PHE A N 1
ATOM 1488 C CA . PHE A 1 196 ? -2.737 -4.063 -14.743 1.00 93.56 196 PHE A CA 1
ATOM 1489 C C . PHE A 1 196 ? -2.383 -3.726 -13.300 1.00 93.56 196 PHE A C 1
ATOM 1491 O O . PHE A 1 196 ? -1.220 -3.568 -12.929 1.00 93.56 196 PHE A O 1
ATOM 1498 N N . THR A 1 197 ? -3.408 -3.650 -12.457 1.00 95.25 197 THR A N 1
ATOM 1499 C CA . THR A 1 197 ? -3.246 -3.640 -11.005 1.00 95.25 197 THR A CA 1
ATOM 1500 C C . THR A 1 197 ? -4.130 -4.715 -10.404 1.00 95.25 197 THR A C 1
ATOM 1502 O O . THR A 1 197 ? -5.286 -4.852 -10.801 1.00 95.25 197 THR A O 1
ATOM 1505 N N . VAL A 1 198 ? -3.614 -5.443 -9.423 1.00 97.56 198 VAL A N 1
ATOM 1506 C CA . VAL A 1 198 ? -4.357 -6.479 -8.709 1.00 97.56 198 VAL A CA 1
ATOM 1507 C C . VAL A 1 198 ? -4.248 -6.211 -7.217 1.00 97.56 198 VAL A C 1
ATOM 1509 O O . VAL A 1 198 ? -3.150 -6.211 -6.661 1.00 97.56 198 VAL A O 1
ATOM 1512 N N . ASP A 1 199 ? -5.386 -5.981 -6.568 1.00 97.62 199 ASP A N 1
ATOM 1513 C CA . ASP A 1 199 ? -5.450 -5.946 -5.109 1.00 97.62 199 ASP A CA 1
ATOM 1514 C C . ASP A 1 199 ? -5.501 -7.406 -4.611 1.00 97.62 199 ASP A C 1
ATOM 1516 O O . ASP A 1 199 ? -6.321 -8.194 -5.080 1.00 97.62 199 ASP A O 1
ATOM 1520 N N . CYS A 1 200 ? -4.614 -7.786 -3.692 1.00 97.44 200 CYS A N 1
ATOM 1521 C CA . CYS A 1 200 ? -4.467 -9.157 -3.195 1.00 97.44 200 CYS A CA 1
ATOM 1522 C C . CYS A 1 200 ? -4.537 -9.228 -1.674 1.00 97.44 200 CYS A C 1
ATOM 1524 O O . CYS A 1 200 ? -4.190 -8.268 -0.981 1.00 97.44 200 CYS A O 1
ATOM 1526 N N . PHE A 1 201 ? -4.923 -10.393 -1.160 1.00 98.12 201 PHE A N 1
ATOM 1527 C CA . PHE A 1 201 ? -4.912 -10.672 0.270 1.00 98.12 201 PHE A CA 1
ATOM 1528 C C . PHE A 1 201 ? -4.286 -12.041 0.548 1.00 98.12 201 PHE A C 1
ATOM 1530 O O . PHE A 1 201 ? -4.791 -13.069 0.089 1.00 98.12 201 PHE A O 1
ATOM 1537 N N . ALA A 1 202 ? -3.191 -12.051 1.306 1.00 97.88 202 ALA A N 1
ATOM 1538 C CA . ALA A 1 202 ? -2.548 -13.264 1.797 1.00 97.88 202 ALA A CA 1
ATOM 1539 C C . ALA A 1 202 ? -2.972 -13.519 3.246 1.00 97.88 202 ALA A C 1
ATOM 1541 O O . ALA A 1 202 ? -2.649 -12.730 4.131 1.00 97.88 202 ALA A O 1
ATOM 1542 N N . ALA A 1 203 ? -3.703 -14.605 3.497 1.00 96.50 203 ALA A N 1
ATOM 1543 C CA . ALA A 1 203 ? -4.110 -14.975 4.855 1.00 96.50 203 ALA A CA 1
ATOM 1544 C C . ALA A 1 203 ? -2.894 -15.413 5.692 1.00 96.50 203 ALA A C 1
ATOM 1546 O O . ALA A 1 203 ? -2.759 -15.065 6.867 1.00 96.50 203 ALA A O 1
ATOM 1547 N N . GLU A 1 204 ? -1.977 -16.129 5.045 1.00 94.62 204 GLU A N 1
ATOM 1548 C CA . GLU A 1 204 ? -0.725 -16.639 5.597 1.00 94.62 204 GLU A CA 1
ATOM 1549 C C . GLU A 1 204 ? 0.363 -16.572 4.513 1.00 94.62 204 GLU A C 1
ATOM 1551 O O . GLU A 1 204 ? 0.026 -16.531 3.323 1.00 94.62 204 GLU A O 1
ATOM 1556 N N . PRO A 1 205 ? 1.657 -16.583 4.882 1.00 92.75 205 PRO A N 1
ATOM 1557 C CA . PRO A 1 205 ? 2.741 -16.750 3.917 1.00 92.75 205 PRO A CA 1
ATOM 1558 C C . PRO A 1 205 ? 2.480 -17.949 2.991 1.00 92.75 205 PRO A C 1
ATOM 1560 O O . PRO A 1 205 ? 2.182 -19.044 3.459 1.00 92.75 205 PRO A O 1
ATOM 1563 N N . GLY A 1 206 ? 2.545 -17.738 1.675 1.00 92.44 206 GLY A N 1
ATOM 1564 C CA . GLY A 1 206 ? 2.240 -18.770 0.675 1.00 92.44 206 GLY A CA 1
ATOM 1565 C C . GLY A 1 206 ? 0.747 -19.010 0.400 1.00 92.44 206 GLY A C 1
ATOM 1566 O O . GLY A 1 206 ? 0.415 -19.629 -0.608 1.00 92.44 206 GLY A O 1
ATOM 1567 N N . ARG A 1 207 ? -0.171 -18.488 1.225 1.00 96.06 207 ARG A N 1
ATOM 1568 C CA . ARG A 1 207 ? -1.622 -18.696 1.089 1.00 96.06 207 ARG A CA 1
ATOM 1569 C C . ARG A 1 207 ? -2.348 -17.404 0.715 1.00 96.06 207 ARG A C 1
ATOM 1571 O O . ARG A 1 207 ? -2.851 -16.663 1.565 1.00 96.06 207 ARG A O 1
ATOM 1578 N N . VAL A 1 208 ? -2.449 -17.164 -0.590 1.00 98.00 208 VAL A N 1
ATOM 1579 C CA . VAL A 1 208 ? -3.215 -16.045 -1.160 1.00 98.00 208 VAL A CA 1
ATOM 1580 C C . VAL A 1 208 ? -4.668 -16.457 -1.361 1.00 98.00 208 VAL A C 1
ATOM 1582 O O . VAL A 1 208 ? -4.952 -17.350 -2.159 1.00 98.00 208 VAL A O 1
ATOM 1585 N N . VAL A 1 209 ? -5.579 -15.792 -0.650 1.00 97.94 209 VAL A N 1
ATOM 1586 C CA . VAL A 1 209 ? -7.020 -16.106 -0.634 1.00 97.94 209 VAL A CA 1
ATOM 1587 C C . VAL A 1 209 ? -7.839 -15.200 -1.547 1.00 97.94 209 VAL A C 1
ATOM 1589 O O . VAL A 1 209 ? -9.002 -15.482 -1.796 1.00 97.94 209 VAL A O 1
ATOM 1592 N N . ALA A 1 210 ? -7.270 -14.101 -2.041 1.00 97.81 210 ALA A N 1
ATOM 1593 C CA . ALA A 1 210 ? -7.948 -13.220 -2.982 1.00 97.81 210 ALA A CA 1
ATOM 1594 C C . ALA A 1 210 ? -6.947 -12.506 -3.892 1.00 97.81 210 ALA A C 1
ATOM 1596 O O . ALA A 1 210 ? -5.895 -12.058 -3.433 1.00 97.81 210 ALA A O 1
ATOM 1597 N N . ALA A 1 211 ? -7.324 -12.354 -5.160 1.00 97.75 211 ALA A N 1
ATOM 1598 C CA . ALA A 1 211 ? -6.650 -11.533 -6.157 1.00 97.75 211 ALA A CA 1
ATOM 1599 C C . ALA A 1 211 ? -7.722 -10.892 -7.044 1.00 97.75 211 ALA A C 1
ATOM 1601 O O . ALA A 1 211 ? -8.483 -11.598 -7.701 1.00 97.75 211 ALA A O 1
ATOM 1602 N N . VAL A 1 212 ? -7.809 -9.563 -7.026 1.00 98.12 212 VAL A N 1
ATOM 1603 C CA . VAL A 1 212 ? -8.865 -8.791 -7.692 1.00 98.12 212 VAL A CA 1
ATOM 1604 C C . VAL A 1 212 ? -8.235 -7.839 -8.706 1.00 98.12 212 VAL A C 1
ATOM 1606 O O . VAL A 1 212 ? -7.767 -6.757 -8.328 1.00 98.12 212 VAL A O 1
ATOM 1609 N N . PRO A 1 213 ? -8.189 -8.223 -9.994 1.00 97.44 213 PRO A N 1
ATOM 1610 C CA . PRO A 1 213 ? -7.711 -7.359 -11.058 1.00 97.44 213 PRO A CA 1
ATOM 1611 C C . PRO A 1 213 ? -8.636 -6.169 -11.271 1.00 97.44 213 PRO A C 1
ATOM 1613 O O . PRO A 1 213 ? -9.869 -6.274 -11.234 1.00 97.44 213 PRO A O 1
ATOM 1616 N N . ARG A 1 214 ? -8.023 -5.020 -11.539 1.00 95.56 214 ARG A N 1
ATOM 1617 C CA . ARG A 1 214 ? -8.732 -3.777 -11.808 1.00 95.56 214 ARG A CA 1
ATOM 1618 C C . ARG A 1 214 ? -8.007 -2.901 -12.813 1.00 95.56 214 ARG A C 1
ATOM 1620 O O . ARG A 1 214 ? -6.782 -2.805 -12.844 1.00 95.56 214 ARG A O 1
ATOM 1627 N N . GLU A 1 215 ? -8.808 -2.213 -13.603 1.00 92.12 215 GLU A N 1
ATOM 1628 C CA . GLU A 1 215 ? -8.384 -1.158 -14.507 1.00 92.12 215 GLU A CA 1
ATOM 1629 C C . GLU A 1 215 ? -8.467 0.197 -13.797 1.00 92.12 215 GLU A C 1
ATOM 1631 O O . GLU A 1 215 ? -9.415 0.469 -13.048 1.00 92.12 215 GLU A O 1
ATOM 1636 N N . ARG A 1 216 ? -7.495 1.073 -14.061 1.00 90.69 216 ARG A N 1
ATOM 1637 C CA . ARG A 1 216 ? -7.468 2.462 -13.584 1.00 90.69 216 ARG A CA 1
ATOM 1638 C C . ARG A 1 216 ? -7.982 3.399 -14.678 1.00 90.69 216 ARG A C 1
ATOM 1640 O O . ARG A 1 216 ? -7.206 4.130 -15.277 1.00 90.69 216 ARG A O 1
ATOM 1647 N N . ILE A 1 217 ? -9.296 3.395 -14.911 1.00 92.62 217 ILE A N 1
ATOM 1648 C CA . ILE A 1 217 ? -9.938 4.185 -15.984 1.00 92.62 217 ILE A CA 1
ATOM 1649 C C . ILE A 1 217 ? -9.566 5.675 -15.907 1.00 92.62 217 ILE A C 1
ATOM 1651 O O . ILE A 1 217 ? -9.379 6.327 -16.930 1.00 92.62 217 ILE A O 1
ATOM 1655 N N . ALA A 1 218 ? -9.489 6.243 -14.699 1.00 91.31 218 ALA A N 1
ATOM 1656 C CA . ALA A 1 218 ? -9.035 7.619 -14.523 1.00 91.31 218 ALA A CA 1
ATOM 1657 C C . ALA A 1 218 ? -8.293 7.807 -13.201 1.00 91.31 218 ALA A C 1
ATOM 1659 O O . ALA A 1 218 ? -8.756 7.376 -12.137 1.00 91.31 218 ALA A O 1
ATOM 1660 N N . ILE A 1 219 ? -7.175 8.528 -13.277 1.00 87.12 219 ILE A N 1
ATOM 1661 C CA . ILE A 1 219 ? -6.301 8.856 -12.153 1.00 87.12 219 ILE A CA 1
ATOM 1662 C C . ILE A 1 219 ? -6.274 10.378 -11.989 1.00 87.12 219 ILE A C 1
ATOM 1664 O O . ILE A 1 219 ? -6.141 11.108 -12.968 1.00 87.12 219 ILE A O 1
ATOM 1668 N N . LYS A 1 220 ? -6.390 10.867 -10.754 1.00 84.62 220 LYS A N 1
ATOM 1669 C CA . LYS A 1 220 ? -6.182 12.278 -10.401 1.00 84.62 220 LYS A CA 1
ATOM 1670 C C . LYS A 1 220 ? -5.249 12.349 -9.201 1.00 84.62 220 LYS A C 1
ATOM 1672 O O . LYS A 1 220 ? -5.510 11.679 -8.209 1.00 84.62 220 LYS A O 1
ATOM 1677 N N . ALA A 1 221 ? -4.167 13.124 -9.309 1.00 80.50 221 ALA A N 1
ATOM 1678 C CA . ALA A 1 221 ? -3.147 13.256 -8.261 1.00 80.50 221 ALA A CA 1
ATOM 1679 C C . ALA A 1 221 ? -2.681 11.893 -7.691 1.00 80.50 221 ALA A C 1
ATOM 1681 O O . ALA A 1 221 ? -2.645 11.680 -6.485 1.00 80.50 221 ALA A O 1
ATOM 1682 N N . GLY A 1 222 ? -2.415 10.920 -8.570 1.00 76.56 222 GLY A N 1
ATOM 1683 C CA . GLY A 1 222 ? -1.990 9.565 -8.184 1.00 76.56 222 GLY A CA 1
ATOM 1684 C C . GLY A 1 222 ? -3.104 8.633 -7.681 1.00 76.56 222 GLY A C 1
ATOM 1685 O O . GLY A 1 222 ? -2.899 7.423 -7.602 1.00 76.56 222 GLY A O 1
ATOM 1686 N N . VAL A 1 223 ? -4.311 9.142 -7.421 1.0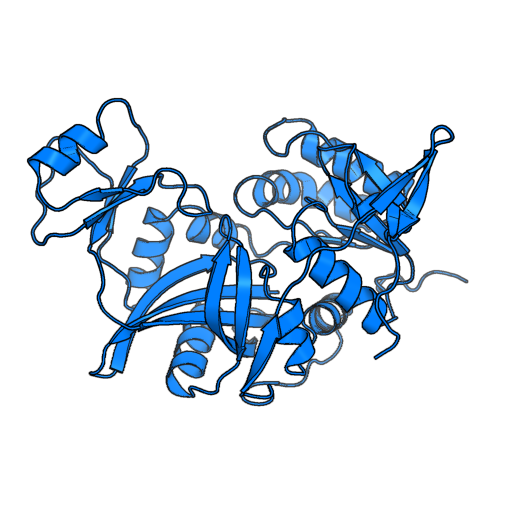0 82.88 223 VAL A N 1
ATOM 1687 C CA . VAL A 1 223 ? -5.452 8.362 -6.923 1.00 82.88 223 VAL A CA 1
ATOM 1688 C C . VAL A 1 223 ? -6.357 7.892 -8.061 1.00 82.88 223 VAL A C 1
ATOM 1690 O O . VAL A 1 223 ? -6.769 8.683 -8.907 1.00 82.88 223 VAL A O 1
ATOM 1693 N N . SER A 1 224 ? -6.739 6.608 -8.055 1.00 86.94 224 SER A N 1
ATOM 1694 C CA . SER A 1 224 ? -7.766 6.078 -8.965 1.00 86.94 224 SER A CA 1
ATOM 1695 C C . SER A 1 224 ? -9.142 6.634 -8.584 1.00 86.94 224 SER A C 1
ATOM 1697 O O . SER A 1 224 ? -9.743 6.219 -7.590 1.00 86.94 224 SER A O 1
ATOM 1699 N N . VAL A 1 225 ? -9.651 7.574 -9.381 1.00 92.69 225 VAL A N 1
ATOM 1700 C CA . VAL A 1 225 ? -10.984 8.174 -9.192 1.00 92.69 225 VAL A CA 1
ATOM 1701 C C . VAL A 1 225 ? -12.070 7.434 -9.965 1.00 92.69 225 VAL A C 1
ATOM 1703 O O . VAL A 1 225 ? -13.236 7.484 -9.579 1.00 92.69 225 VAL A O 1
ATOM 1706 N N . LYS A 1 226 ? -11.684 6.715 -11.024 1.00 95.38 226 LYS A N 1
ATOM 1707 C CA . LYS A 1 226 ? -12.531 5.747 -11.721 1.00 95.38 226 LYS A CA 1
ATOM 1708 C C . LYS A 1 226 ? -11.769 4.444 -11.883 1.00 95.38 226 LYS A C 1
ATOM 1710 O O . LYS A 1 226 ? -10.568 4.472 -12.157 1.00 95.38 226 LYS A O 1
ATOM 1715 N N . GLY A 1 227 ? -12.449 3.323 -11.711 1.00 95.50 227 GLY A N 1
ATOM 1716 C CA . GLY A 1 227 ? -11.849 2.011 -11.914 1.00 95.50 227 GLY A CA 1
ATOM 1717 C C . GLY A 1 227 ? -12.899 0.941 -12.142 1.00 95.50 227 GLY A C 1
ATOM 1718 O O . GLY A 1 227 ? -14.065 1.141 -11.803 1.00 95.50 227 GLY A O 1
ATOM 1719 N N . ARG A 1 228 ? -12.477 -0.173 -12.733 1.00 97.19 228 ARG A N 1
ATOM 1720 C CA . ARG A 1 228 ? -13.355 -1.288 -13.093 1.00 97.19 228 ARG A CA 1
ATOM 1721 C C . ARG A 1 228 ? -12.689 -2.610 -12.757 1.00 97.19 228 ARG A C 1
ATOM 1723 O O . ARG A 1 228 ? -11.539 -2.808 -13.139 1.00 97.19 228 ARG A O 1
ATOM 1730 N N . THR A 1 229 ? -13.388 -3.499 -12.059 1.00 98.00 229 THR A N 1
ATOM 1731 C CA . THR A 1 229 ? -12.908 -4.874 -11.867 1.00 98.00 229 THR A CA 1
ATOM 1732 C C . THR A 1 229 ? -13.097 -5.695 -13.133 1.00 98.00 229 THR A C 1
ATOM 1734 O O . THR A 1 229 ? -14.023 -5.463 -13.912 1.00 98.00 229 THR A O 1
ATOM 1737 N N . TYR A 1 230 ? -12.239 -6.684 -13.337 1.00 97.62 230 TYR A N 1
ATOM 1738 C CA . TYR A 1 230 ? -12.370 -7.641 -14.431 1.00 97.62 230 TYR A CA 1
ATOM 1739 C C . TYR A 1 230 ? -11.847 -9.013 -14.002 1.00 97.62 230 TYR A C 1
ATOM 1741 O O . TYR A 1 230 ? -11.164 -9.129 -12.985 1.00 97.62 230 TYR A O 1
ATOM 1749 N N . HIS A 1 231 ? -12.184 -10.049 -14.769 1.00 97.06 231 HIS A N 1
ATOM 1750 C CA . HIS A 1 231 ? -11.533 -11.349 -14.651 1.00 97.06 231 HIS A CA 1
ATOM 1751 C C . HIS A 1 231 ? -10.423 -11.462 -15.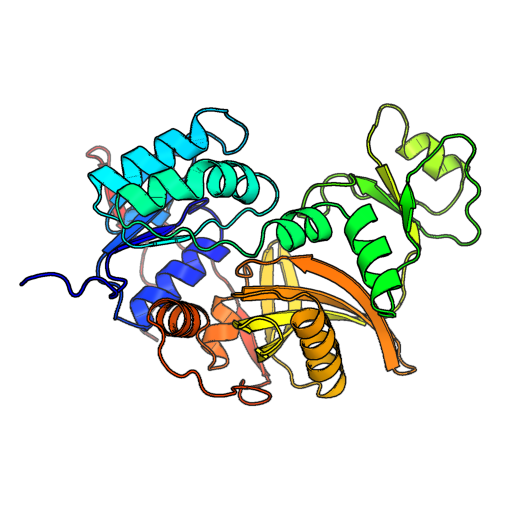674 1.00 97.06 231 HIS A C 1
ATOM 1753 O O . HIS A 1 231 ? -10.618 -11.150 -16.851 1.00 97.06 231 HIS A O 1
ATOM 1759 N N . HIS A 1 232 ? -9.274 -11.943 -15.224 1.00 95.06 232 HIS A N 1
ATOM 1760 C CA . HIS A 1 232 ? -8.198 -12.336 -16.117 1.00 95.06 232 HIS A CA 1
ATOM 1761 C C . HIS A 1 232 ? -7.403 -13.464 -15.454 1.00 95.06 232 HIS A C 1
ATOM 1763 O O . HIS A 1 232 ? -6.389 -13.192 -14.804 1.00 95.06 232 HIS A O 1
ATOM 1769 N N . PRO A 1 233 ? -7.812 -14.734 -15.647 1.00 93.31 233 PRO A N 1
ATOM 1770 C CA . PRO A 1 233 ? -7.286 -15.878 -14.896 1.00 93.31 233 PRO A CA 1
ATOM 1771 C C . PRO A 1 233 ? -5.757 -15.961 -14.866 1.00 93.31 233 PRO A C 1
ATOM 1773 O O . PRO A 1 233 ? -5.162 -16.289 -13.843 1.00 93.31 233 PRO A O 1
ATOM 1776 N N . ARG A 1 234 ? -5.098 -15.594 -15.971 1.00 91.00 234 ARG A N 1
ATOM 1777 C CA . ARG A 1 234 ? -3.634 -15.570 -16.047 1.00 91.00 234 ARG A CA 1
ATOM 1778 C C . ARG A 1 234 ? -2.991 -14.488 -15.166 1.00 91.00 234 ARG A C 1
ATOM 1780 O O . ARG A 1 234 ? -2.034 -14.800 -14.476 1.00 91.00 234 ARG A O 1
ATOM 1787 N N . ILE A 1 235 ? -3.514 -13.255 -15.156 1.00 94.25 235 ILE A N 1
ATOM 1788 C CA . ILE A 1 235 ? -3.012 -12.165 -14.298 1.00 94.25 235 ILE A CA 1
ATOM 1789 C C . ILE A 1 235 ? -3.262 -12.529 -12.833 1.00 94.25 235 ILE A C 1
ATOM 1791 O O . ILE A 1 235 ? -2.378 -12.361 -12.001 1.00 94.25 235 ILE A O 1
ATOM 1795 N N . GLU A 1 236 ? -4.448 -13.062 -12.533 1.00 96.00 236 GLU A N 1
ATOM 1796 C CA . GLU A 1 236 ? -4.804 -13.528 -11.191 1.00 96.00 236 GLU A CA 1
ATOM 1797 C C . GLU A 1 236 ? -3.817 -14.594 -10.705 1.00 96.00 236 GLU A C 1
ATOM 1799 O O . GLU A 1 236 ? -3.263 -14.452 -9.621 1.00 96.00 236 GLU A O 1
ATOM 1804 N N . THR A 1 237 ? -3.535 -15.609 -11.527 1.00 93.62 237 THR A N 1
ATOM 1805 C CA . THR A 1 237 ? -2.581 -16.682 -11.197 1.00 93.62 237 THR A CA 1
ATOM 1806 C C . THR A 1 237 ? -1.170 -16.134 -10.991 1.00 93.62 237 THR A C 1
ATOM 1808 O O . THR A 1 237 ? -0.602 -16.323 -9.922 1.00 93.62 237 THR A O 1
ATOM 1811 N N . ILE A 1 238 ? -0.647 -15.365 -11.954 1.00 91.62 238 ILE A N 1
ATOM 1812 C CA . ILE A 1 238 ? 0.692 -14.760 -11.873 1.00 91.62 238 ILE A CA 1
ATOM 1813 C C . ILE A 1 238 ? 0.856 -13.960 -10.583 1.00 91.62 238 ILE A C 1
ATOM 1815 O O . ILE A 1 238 ? 1.838 -14.124 -9.864 1.00 91.62 238 ILE A O 1
ATOM 1819 N N . VAL A 1 239 ? -0.096 -13.075 -10.281 1.00 95.69 239 VAL A N 1
ATOM 1820 C CA . VAL A 1 239 ? 0.025 -12.223 -9.100 1.00 95.69 239 VAL A CA 1
ATOM 1821 C C . VAL A 1 239 ? -0.104 -13.039 -7.816 1.00 95.69 239 VAL A C 1
ATOM 1823 O O . VAL A 1 239 ? 0.628 -12.770 -6.864 1.00 95.69 239 VAL A O 1
ATOM 1826 N N . ARG A 1 240 ? -0.981 -14.050 -7.775 1.00 95.94 240 ARG A N 1
ATOM 1827 C CA . ARG A 1 240 ? -1.059 -14.964 -6.628 1.00 95.94 240 ARG A CA 1
ATOM 1828 C C . ARG A 1 240 ? 0.269 -15.667 -6.388 1.00 95.94 240 ARG A C 1
ATOM 1830 O O . ARG A 1 240 ? 0.709 -15.678 -5.244 1.00 95.94 240 ARG A O 1
ATOM 1837 N N . ASP A 1 241 ? 0.914 -16.176 -7.431 1.00 93.38 241 ASP A N 1
ATOM 1838 C CA . ASP A 1 241 ? 2.191 -16.884 -7.317 1.00 93.38 241 ASP A CA 1
ATOM 1839 C C . ASP A 1 241 ? 3.298 -15.955 -6.802 1.00 93.38 241 ASP A C 1
ATOM 1841 O O . ASP A 1 241 ? 4.017 -16.301 -5.865 1.00 93.38 241 ASP A O 1
ATOM 1845 N N . VAL A 1 242 ? 3.377 -14.730 -7.336 1.00 93.75 242 VAL A N 1
ATOM 1846 C CA . VAL A 1 242 ? 4.332 -13.703 -6.881 1.00 93.75 242 VAL A CA 1
ATOM 1847 C C . VAL A 1 242 ? 4.111 -13.354 -5.408 1.00 93.75 242 VAL A C 1
ATOM 1849 O O . VAL A 1 242 ? 5.057 -13.311 -4.620 1.00 93.75 242 VAL A O 1
ATOM 1852 N N . VAL A 1 243 ? 2.859 -13.126 -5.005 1.00 96.00 243 VAL A N 1
ATOM 1853 C CA . VAL A 1 243 ? 2.528 -12.780 -3.617 1.00 96.00 243 VAL A CA 1
ATOM 1854 C C . VAL A 1 243 ? 2.757 -13.975 -2.684 1.00 96.00 243 VAL A C 1
ATOM 1856 O O . VAL A 1 243 ? 3.296 -13.791 -1.592 1.00 96.00 243 VAL A O 1
ATOM 1859 N N . ALA A 1 244 ? 2.426 -15.194 -3.107 1.00 94.88 244 ALA A N 1
ATOM 1860 C CA . ALA A 1 244 ? 2.676 -16.414 -2.344 1.00 94.88 244 ALA A CA 1
ATOM 1861 C C . ALA A 1 244 ? 4.179 -16.618 -2.100 1.00 94.88 244 ALA A C 1
ATOM 1863 O O . ALA A 1 244 ? 4.592 -16.791 -0.951 1.00 94.88 244 ALA A O 1
ATOM 1864 N N . ALA A 1 245 ? 4.997 -16.500 -3.151 1.00 92.81 245 ALA A N 1
ATOM 1865 C CA . ALA A 1 245 ? 6.454 -16.623 -3.084 1.00 92.81 245 ALA A CA 1
ATOM 1866 C C . ALA A 1 245 ? 7.120 -15.515 -2.250 1.00 92.81 245 ALA A C 1
ATOM 1868 O O . ALA A 1 245 ? 8.214 -15.706 -1.715 1.00 92.81 245 ALA A O 1
ATOM 1869 N N . SER A 1 246 ? 6.448 -14.370 -2.088 1.00 91.69 246 SER A N 1
ATOM 1870 C CA . SER A 1 246 ? 6.907 -13.299 -1.203 1.00 91.69 246 SER A CA 1
ATOM 1871 C C . SER A 1 246 ? 6.822 -13.615 0.274 1.00 91.69 246 SER A C 1
ATOM 1873 O O . SER A 1 246 ? 7.527 -12.994 1.055 1.00 91.69 246 SER A O 1
ATOM 1875 N N . GLY A 1 247 ? 6.001 -14.571 0.699 1.00 92.06 247 GLY A N 1
ATOM 1876 C CA . GLY A 1 247 ? 5.767 -14.771 2.129 1.00 92.06 247 GLY A CA 1
ATOM 1877 C C . GLY A 1 247 ? 5.058 -13.578 2.786 1.00 92.06 247 GLY A C 1
ATOM 1878 O O . GLY A 1 247 ? 5.092 -13.435 4.009 1.00 92.06 247 GLY A O 1
ATOM 1879 N N . LEU A 1 248 ? 4.410 -12.721 1.986 1.00 95.44 248 LEU A N 1
ATOM 1880 C CA . LEU A 1 248 ? 3.500 -11.692 2.473 1.00 95.44 248 LEU A CA 1
ATOM 1881 C C . LEU A 1 248 ? 2.431 -12.325 3.369 1.00 95.44 248 LEU A C 1
ATOM 1883 O O . LEU A 1 248 ? 1.892 -13.391 3.076 1.00 95.44 248 LEU A O 1
ATOM 1887 N N . ARG A 1 249 ? 2.061 -11.591 4.415 1.00 95.56 249 ARG A N 1
ATOM 1888 C CA . ARG A 1 249 ? 0.827 -11.798 5.166 1.00 95.56 249 ARG A CA 1
ATOM 1889 C C . ARG A 1 249 ? 0.077 -10.471 5.248 1.00 95.56 249 ARG A C 1
ATOM 1891 O O . ARG A 1 249 ? 0.668 -9.462 5.628 1.00 95.56 249 ARG A O 1
ATOM 1898 N N . GLY A 1 250 ? -1.203 -10.474 4.895 1.00 96.94 250 GLY A N 1
ATOM 1899 C CA . GLY A 1 250 ? -2.055 -9.291 4.813 1.00 96.94 250 GLY A CA 1
ATOM 1900 C C . GLY A 1 250 ? -2.278 -8.778 3.380 1.00 96.94 250 GLY A C 1
ATOM 1901 O O . GLY A 1 250 ? -2.095 -9.519 2.409 1.00 96.94 250 GLY A O 1
ATOM 1902 N N . PRO A 1 251 ? -2.737 -7.522 3.234 1.00 97.12 251 PRO A N 1
ATOM 1903 C CA . PRO A 1 251 ? -3.093 -6.948 1.943 1.00 97.12 251 PRO A CA 1
ATOM 1904 C C . PRO A 1 251 ? -1.862 -6.505 1.144 1.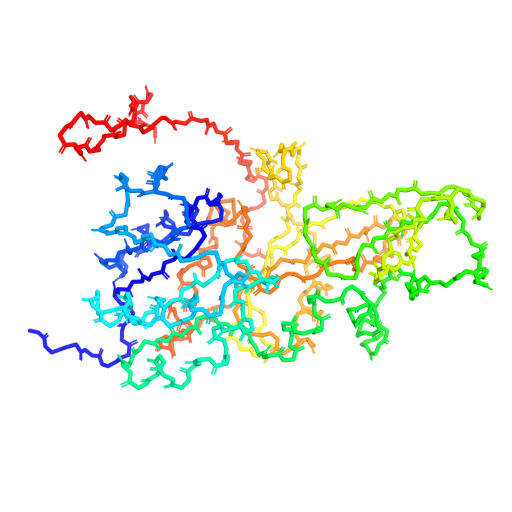00 97.12 251 PRO A C 1
ATOM 1906 O O . PRO A 1 251 ? -0.888 -5.996 1.698 1.00 97.12 251 PRO A O 1
ATOM 1909 N N . ALA A 1 252 ? -1.952 -6.598 -0.178 1.00 96.56 252 ALA A N 1
ATOM 1910 C CA . ALA A 1 252 ? -1.039 -5.930 -1.097 1.00 96.56 252 ALA A CA 1
ATOM 1911 C C . ALA A 1 252 ? -1.771 -5.435 -2.343 1.00 96.56 252 ALA A C 1
ATOM 1913 O O . ALA A 1 252 ? -2.889 -5.847 -2.642 1.00 96.56 252 ALA A O 1
ATOM 1914 N N . ASN A 1 253 ? -1.118 -4.566 -3.105 1.00 94.81 253 ASN A N 1
ATOM 1915 C CA . ASN A 1 253 ? -1.470 -4.322 -4.497 1.00 94.81 253 ASN A CA 1
ATOM 1916 C C . ASN A 1 253 ? -0.233 -4.503 -5.372 1.00 94.81 253 ASN A C 1
ATOM 1918 O O . ASN A 1 253 ? 0.840 -3.999 -5.040 1.00 94.81 253 ASN A O 1
ATOM 1922 N N . VAL A 1 254 ? -0.395 -5.236 -6.468 1.00 96.38 254 VAL A N 1
ATOM 1923 C CA . VAL A 1 254 ? 0.672 -5.553 -7.419 1.00 96.38 254 VAL A CA 1
ATOM 1924 C C . VAL A 1 254 ? 0.336 -4.913 -8.754 1.00 96.38 254 VAL A C 1
ATOM 1926 O O . VAL A 1 254 ? -0.797 -5.020 -9.227 1.00 96.38 254 VAL A O 1
ATOM 1929 N N . GLN A 1 255 ? 1.308 -4.228 -9.343 1.00 94.75 255 GLN A N 1
ATOM 1930 C CA . GLN A 1 255 ? 1.197 -3.568 -10.639 1.00 94.75 255 GLN A CA 1
ATOM 1931 C C . GLN A 1 255 ? 2.167 -4.199 -11.630 1.00 94.75 255 GLN A C 1
ATOM 1933 O O . GLN A 1 255 ? 3.303 -4.531 -11.282 1.00 94.75 255 GLN A O 1
ATOM 1938 N N . GLY A 1 256 ? 1.733 -4.323 -12.877 1.00 95.25 256 GLY A N 1
ATOM 1939 C CA . GLY A 1 256 ? 2.550 -4.866 -13.950 1.00 95.25 256 GLY A CA 1
ATOM 1940 C C . GLY A 1 256 ? 2.036 -4.480 -15.328 1.00 95.25 256 GLY A C 1
ATOM 1941 O O . GLY A 1 256 ? 1.035 -3.778 -15.455 1.00 95.25 256 GLY A O 1
ATOM 1942 N N . MET A 1 257 ? 2.738 -4.946 -16.353 1.00 94.56 257 MET A N 1
ATOM 1943 C CA . MET A 1 257 ? 2.359 -4.799 -17.758 1.00 94.56 257 MET A CA 1
ATOM 1944 C C . MET A 1 257 ? 2.120 -6.172 -18.364 1.00 94.56 257 MET A C 1
ATOM 1946 O O . MET A 1 257 ? 2.898 -7.094 -18.113 1.00 94.56 257 MET A O 1
ATOM 1950 N N . LEU A 1 258 ? 1.065 -6.298 -19.165 1.00 92.25 258 LEU A N 1
ATOM 1951 C CA . LEU A 1 258 ? 0.774 -7.481 -19.971 1.00 92.25 258 LEU A CA 1
ATOM 1952 C C . LEU A 1 258 ? 0.906 -7.129 -21.457 1.00 92.25 258 LEU A C 1
ATOM 1954 O O . LEU A 1 258 ? 0.234 -6.214 -21.939 1.00 92.25 258 LEU A O 1
ATOM 1958 N N . ARG A 1 259 ? 1.762 -7.849 -22.183 1.00 92.19 259 ARG A N 1
ATOM 1959 C CA . ARG A 1 259 ? 1.926 -7.725 -23.638 1.00 92.19 259 ARG A CA 1
ATOM 1960 C C . ARG A 1 259 ? 0.880 -8.563 -24.379 1.00 92.19 259 ARG A C 1
ATOM 1962 O O . ARG A 1 259 ? 0.286 -9.477 -23.812 1.00 92.19 259 ARG A O 1
ATOM 1969 N N . GLU A 1 260 ? 0.675 -8.270 -25.663 1.00 88.88 260 GLU A N 1
ATOM 1970 C CA . GLU A 1 260 ? -0.289 -8.986 -26.517 1.00 88.88 260 GLU A CA 1
ATOM 1971 C C . GLU A 1 260 ? 0.066 -10.468 -26.720 1.00 88.88 260 GLU A C 1
ATOM 1973 O O . GLU A 1 260 ? -0.824 -11.310 -26.783 1.00 88.88 260 GLU A O 1
ATOM 1978 N N . ASP A 1 261 ? 1.360 -10.808 -26.731 1.00 89.56 261 ASP A N 1
ATOM 1979 C CA . ASP A 1 261 ? 1.851 -12.198 -26.738 1.00 89.56 261 ASP A CA 1
ATOM 1980 C C . ASP A 1 261 ? 1.623 -12.929 -25.395 1.00 89.56 261 ASP A C 1
ATOM 1982 O O . ASP A 1 261 ? 1.934 -14.111 -25.225 1.00 89.56 261 ASP A O 1
ATOM 1986 N N . GLY A 1 262 ? 1.068 -12.211 -24.417 1.00 85.94 262 GLY A N 1
ATOM 1987 C CA . GLY A 1 262 ? 0.748 -12.672 -23.083 1.00 85.94 262 GLY A CA 1
ATOM 1988 C C . GLY A 1 262 ? 1.939 -12.727 -22.126 1.00 85.94 262 GLY A C 1
ATOM 1989 O O . GLY A 1 262 ? 1.757 -13.093 -20.963 1.00 85.94 262 GLY A O 1
ATOM 1990 N N . SER A 1 263 ? 3.151 -12.377 -22.557 1.00 90.88 263 SER A N 1
ATOM 1991 C CA . SER A 1 263 ? 4.252 -12.145 -21.620 1.00 90.88 263 SER A CA 1
ATOM 1992 C C . SER A 1 263 ? 3.931 -10.960 -20.702 1.00 90.88 263 SER A C 1
ATOM 1994 O O . SER A 1 263 ? 3.146 -10.072 -21.044 1.00 90.88 263 SER A O 1
ATOM 1996 N N . PHE A 1 264 ? 4.494 -10.962 -19.496 1.00 93.06 264 PHE A N 1
ATOM 1997 C CA . PHE A 1 264 ? 4.199 -9.944 -18.493 1.00 93.06 264 PHE A CA 1
ATOM 1998 C C . PHE A 1 264 ? 5.471 -9.419 -17.841 1.00 93.06 264 PHE A C 1
ATOM 2000 O O . PHE A 1 264 ? 6.549 -9.991 -17.990 1.00 93.06 264 PHE A O 1
ATOM 2007 N N . SER A 1 265 ? 5.346 -8.324 -17.102 1.00 95.31 265 SER A N 1
ATOM 2008 C CA . SER A 1 265 ? 6.383 -7.844 -16.192 1.00 95.31 265 SER A CA 1
ATOM 2009 C C . SER A 1 265 ? 5.743 -7.240 -14.952 1.00 95.31 265 SER A C 1
ATOM 2011 O O . SER A 1 265 ? 4.850 -6.401 -15.073 1.00 95.31 265 SER A O 1
ATOM 2013 N N . ILE A 1 266 ? 6.194 -7.640 -13.766 1.00 96.00 266 ILE A N 1
ATOM 2014 C CA . ILE A 1 266 ? 5.812 -6.995 -12.509 1.00 96.00 266 ILE A CA 1
ATOM 2015 C C . ILE A 1 266 ? 6.669 -5.742 -12.330 1.00 96.00 266 ILE A C 1
ATOM 2017 O O . ILE A 1 266 ? 7.888 -5.785 -12.464 1.00 96.00 266 ILE A O 1
ATOM 2021 N N . ILE A 1 267 ? 6.024 -4.614 -12.049 1.00 93.25 267 ILE A N 1
ATOM 2022 C CA . ILE A 1 267 ? 6.678 -3.306 -11.907 1.00 93.25 267 ILE A CA 1
ATOM 2023 C C . ILE A 1 267 ? 6.786 -2.904 -10.441 1.00 93.25 267 ILE A C 1
ATOM 2025 O O . ILE A 1 267 ? 7.798 -2.340 -10.028 1.00 93.25 267 ILE A O 1
ATOM 2029 N N . GLU A 1 268 ? 5.741 -3.160 -9.658 1.00 92.25 268 GLU A N 1
ATOM 2030 C CA . GLU A 1 268 ? 5.652 -2.704 -8.274 1.00 92.25 268 GLU A CA 1
ATOM 2031 C C . GLU A 1 268 ? 4.780 -3.658 -7.456 1.00 92.25 268 GLU A C 1
ATOM 2033 O O . GLU A 1 268 ? 3.774 -4.179 -7.941 1.00 92.25 268 GLU A O 1
ATOM 2038 N N . MET A 1 269 ? 5.139 -3.843 -6.190 1.00 94.75 269 MET A N 1
ATOM 2039 C CA . MET A 1 269 ? 4.300 -4.475 -5.182 1.00 94.75 269 MET A CA 1
ATOM 2040 C C . MET A 1 269 ? 4.283 -3.579 -3.949 1.00 94.75 269 MET A C 1
ATOM 2042 O O . MET A 1 269 ? 5.330 -3.245 -3.411 1.00 94.75 269 MET A O 1
ATOM 2046 N N . ASN A 1 270 ? 3.096 -3.218 -3.476 1.00 94.25 270 ASN A N 1
ATOM 2047 C CA . ASN A 1 270 ? 2.919 -2.405 -2.277 1.00 94.25 270 ASN A CA 1
ATOM 2048 C C . ASN A 1 270 ? 2.224 -3.258 -1.207 1.00 94.25 270 ASN A C 1
ATOM 2050 O O . ASN A 1 270 ? 1.036 -3.552 -1.384 1.00 94.25 270 ASN A O 1
ATOM 2054 N N . PRO A 1 271 ? 2.898 -3.651 -0.108 1.00 95.50 271 PRO A N 1
ATOM 2055 C CA . PRO A 1 271 ? 2.351 -4.555 0.909 1.00 95.50 271 PRO A CA 1
ATOM 2056 C C . PRO A 1 271 ? 1.413 -3.826 1.889 1.00 95.50 271 PRO A C 1
ATOM 2058 O O . PRO A 1 271 ? 1.633 -3.795 3.098 1.00 95.50 271 PRO A O 1
ATOM 2061 N N . ARG A 1 272 ? 0.383 -3.172 1.347 1.00 95.31 272 ARG A N 1
ATOM 2062 C CA . ARG A 1 272 ? -0.625 -2.407 2.085 1.00 95.31 272 ARG A CA 1
ATOM 2063 C C . ARG A 1 272 ? -1.976 -2.428 1.379 1.00 95.31 272 ARG A C 1
ATOM 2065 O O . ARG A 1 272 ? -2.081 -2.761 0.194 1.00 95.31 272 ARG A O 1
ATOM 2072 N N . PHE A 1 273 ? -3.000 -1.935 2.075 1.00 96.00 273 PHE A N 1
ATOM 2073 C CA . PHE A 1 273 ? -4.274 -1.601 1.447 1.00 96.00 273 PHE A CA 1
ATOM 2074 C C . PHE A 1 273 ? -4.102 -0.589 0.307 1.00 96.00 273 PHE A C 1
ATOM 2076 O O . PHE A 1 273 ? -3.292 0.343 0.348 1.00 96.00 273 PHE A O 1
ATOM 2083 N N . SER A 1 274 ? -4.902 -0.787 -0.732 1.00 92.06 274 SER A N 1
ATOM 2084 C CA . SER A 1 274 ? -4.929 0.023 -1.943 1.00 92.06 274 SER A CA 1
ATOM 2085 C C . SER A 1 274 ? -5.936 1.165 -1.800 1.00 92.06 274 SER A C 1
ATOM 2087 O O . SER A 1 274 ? -6.981 1.001 -1.169 1.00 92.06 274 SER A O 1
ATOM 2089 N N . GLY A 1 275 ? -5.702 2.300 -2.467 1.00 87.62 275 GLY A N 1
ATOM 2090 C CA . GLY A 1 275 ? -6.693 3.388 -2.544 1.00 87.62 275 GLY A CA 1
ATOM 2091 C C . GLY A 1 275 ? -7.992 2.976 -3.250 1.00 87.62 275 GLY A C 1
ATOM 2092 O O . GLY A 1 275 ? -8.983 3.698 -3.225 1.00 87.62 275 GLY A O 1
ATOM 2093 N N . THR A 1 276 ? -8.010 1.806 -3.878 1.00 88.88 276 THR A N 1
ATOM 2094 C CA . THR A 1 276 ? -9.164 1.170 -4.521 1.00 88.88 276 THR A CA 1
ATOM 2095 C C . THR A 1 276 ? -9.829 0.107 -3.659 1.00 88.88 276 THR A C 1
ATOM 2097 O O . THR A 1 276 ? -10.699 -0.587 -4.170 1.00 88.88 276 THR A O 1
ATOM 2100 N N . LEU A 1 277 ? -9.496 -0.003 -2.367 1.00 95.56 277 LEU A N 1
ATOM 2101 C CA . LEU A 1 277 ? -10.150 -0.948 -1.454 1.00 95.56 277 LEU A CA 1
ATOM 2102 C C . LEU A 1 277 ? -11.683 -0.875 -1.548 1.00 95.56 277 LEU A C 1
ATOM 2104 O O . LEU A 1 277 ? -12.336 -1.907 -1.571 1.00 95.56 277 LEU A O 1
ATOM 2108 N N . ALA A 1 278 ? -12.255 0.324 -1.704 1.00 96.25 278 ALA A N 1
ATOM 2109 C CA . ALA A 1 278 ? -13.694 0.496 -1.909 1.00 96.25 278 ALA A CA 1
ATOM 2110 C C . ALA A 1 278 ? -14.233 -0.255 -3.146 1.00 96.25 278 ALA A C 1
ATOM 2112 O O . ALA A 1 278 ? -15.316 -0.828 -3.082 1.00 96.25 278 ALA A O 1
ATOM 2113 N N . LEU A 1 279 ? -13.483 -0.282 -4.254 1.00 97.69 279 LEU A N 1
ATOM 2114 C CA . LEU A 1 279 ? -13.844 -1.042 -5.455 1.00 97.69 279 LEU A CA 1
ATOM 2115 C C . LEU A 1 279 ? -13.748 -2.552 -5.201 1.00 97.69 279 LEU A C 1
ATOM 2117 O O . LEU A 1 279 ? -14.647 -3.288 -5.590 1.00 97.69 279 LEU A O 1
ATOM 2121 N N . THR A 1 280 ? -12.696 -3.003 -4.521 1.00 97.56 280 THR A N 1
ATOM 2122 C CA . THR A 1 280 ? -12.488 -4.418 -4.170 1.00 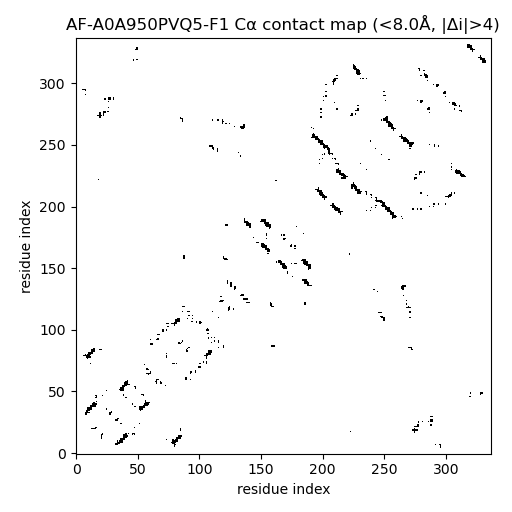97.56 280 THR A CA 1
ATOM 2123 C C . THR A 1 280 ? -13.587 -4.936 -3.235 1.00 97.56 280 THR A C 1
ATOM 2125 O O . THR A 1 280 ? -14.198 -5.969 -3.513 1.00 97.56 280 THR A O 1
ATOM 2128 N N . THR A 1 281 ? -13.944 -4.159 -2.208 1.00 97.50 281 THR A N 1
ATOM 2129 C CA . THR A 1 281 ? -15.084 -4.445 -1.327 1.00 97.50 281 THR A CA 1
ATOM 2130 C C . THR A 1 281 ? -16.397 -4.461 -2.106 1.00 97.50 281 THR A C 1
ATOM 2132 O O . THR A 1 281 ? -17.158 -5.420 -1.996 1.00 97.50 281 THR A O 1
ATOM 2135 N N . ALA A 1 282 ? -16.645 -3.463 -2.963 1.00 97.31 282 ALA A N 1
ATOM 2136 C CA . ALA A 1 282 ? -17.840 -3.432 -3.806 1.00 97.31 282 ALA A CA 1
ATOM 2137 C C . ALA A 1 282 ? -17.898 -4.613 -4.788 1.00 97.31 282 ALA A C 1
ATOM 2139 O O . ALA A 1 282 ? -18.983 -5.081 -5.119 1.00 97.31 282 ALA A O 1
ATOM 2140 N N . ALA A 1 283 ? -16.760 -5.154 -5.224 1.00 97.88 283 ALA A N 1
ATOM 2141 C CA . ALA A 1 283 ? -16.705 -6.367 -6.034 1.00 97.88 283 ALA A CA 1
ATOM 2142 C C . ALA A 1 283 ? -17.029 -7.649 -5.244 1.00 97.88 283 ALA A C 1
ATOM 2144 O O . ALA A 1 283 ? -17.129 -8.714 -5.845 1.00 97.88 283 ALA A O 1
ATOM 2145 N N . GLY A 1 284 ? -17.276 -7.557 -3.935 1.00 97.00 284 GLY A N 1
ATOM 2146 C CA . GLY A 1 284 ? -17.726 -8.665 -3.092 1.00 97.00 284 GLY A CA 1
ATOM 2147 C C . GLY A 1 284 ? -16.636 -9.280 -2.218 1.00 97.00 284 GLY A C 1
ATOM 2148 O O . GLY A 1 284 ? -16.898 -10.294 -1.580 1.00 97.00 284 GLY A O 1
ATOM 2149 N N . ILE A 1 285 ? -15.433 -8.692 -2.165 1.00 97.50 285 ILE A N 1
ATOM 2150 C CA . ILE A 1 285 ? -14.355 -9.179 -1.295 1.00 97.50 285 ILE A CA 1
ATOM 2151 C C . ILE A 1 285 ? -13.905 -8.059 -0.354 1.00 97.50 285 ILE A C 1
ATOM 2153 O O . ILE A 1 285 ? -13.151 -7.162 -0.730 1.00 97.50 285 ILE A O 1
ATOM 2157 N N . ASN A 1 286 ? -14.361 -8.111 0.897 1.00 97.12 286 ASN A N 1
ATOM 2158 C CA . ASN A 1 286 ? -14.015 -7.120 1.913 1.00 97.12 286 ASN A CA 1
ATOM 2159 C C . ASN A 1 286 ? -12.672 -7.469 2.584 1.00 97.12 286 ASN A C 1
ATOM 2161 O O . ASN A 1 286 ? -12.632 -8.229 3.548 1.00 97.12 286 ASN A O 1
ATOM 2165 N N . PHE A 1 287 ? -11.562 -6.883 2.121 1.00 97.94 287 PHE A N 1
ATOM 2166 C CA . PHE A 1 287 ? -10.242 -7.147 2.722 1.00 97.94 287 PHE A CA 1
ATOM 2167 C C . PHE A 1 287 ? -10.120 -6.665 4.176 1.00 97.94 287 PHE A C 1
ATOM 2169 O O . PHE A 1 287 ? -9.273 -7.177 4.904 1.00 97.94 287 PHE A O 1
ATOM 2176 N N . ALA A 1 288 ? -10.936 -5.702 4.618 1.00 97.62 288 ALA A N 1
ATOM 2177 C CA . ALA A 1 288 ? -10.957 -5.305 6.024 1.00 97.62 288 ALA A CA 1
ATOM 2178 C C . ALA A 1 288 ? -11.535 -6.434 6.892 1.00 97.62 288 ALA A C 1
ATOM 2180 O O . ALA A 1 288 ? -10.983 -6.745 7.941 1.00 97.62 288 ALA A O 1
ATOM 2181 N N . SER A 1 289 ? -12.577 -7.106 6.398 1.00 97.31 289 SER A N 1
ATOM 2182 C CA . SER A 1 289 ? -13.161 -8.300 7.017 1.00 97.31 289 SER A CA 1
ATOM 2183 C C . SER A 1 289 ? -12.148 -9.452 7.096 1.00 97.31 289 SER A C 1
ATOM 2185 O O . SER A 1 289 ? -11.903 -9.986 8.178 1.00 97.31 289 SER A O 1
ATOM 2187 N N . LEU A 1 290 ? -11.456 -9.741 5.982 1.00 98.00 290 LEU A N 1
ATOM 2188 C CA . LEU A 1 290 ? -10.405 -10.770 5.927 1.00 98.00 290 LEU A CA 1
ATOM 2189 C C . LEU A 1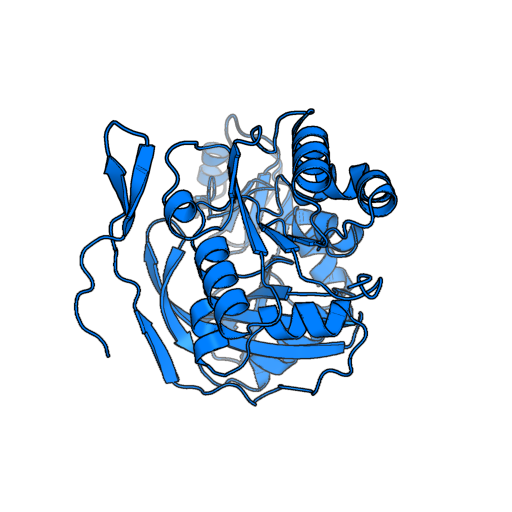 290 ? -9.234 -10.467 6.871 1.00 98.00 290 LEU A C 1
ATOM 2191 O O . LEU A 1 290 ? -8.657 -11.376 7.460 1.00 98.00 290 LEU A O 1
ATOM 2195 N N . MET A 1 291 ? -8.880 -9.190 7.036 1.00 97.75 291 MET A N 1
ATOM 2196 C CA . MET A 1 291 ? -7.874 -8.753 8.003 1.00 97.75 291 MET A CA 1
ATOM 2197 C C . MET A 1 291 ? -8.291 -9.076 9.434 1.00 97.75 291 MET A C 1
ATOM 2199 O O . MET A 1 291 ? -7.464 -9.582 10.189 1.00 97.75 291 MET A O 1
ATOM 2203 N N . ILE A 1 292 ? -9.545 -8.820 9.812 1.00 97.56 292 ILE A N 1
ATOM 2204 C CA . ILE A 1 292 ? -10.036 -9.179 11.146 1.00 97.56 292 ILE A CA 1
ATOM 2205 C C . ILE A 1 292 ? -10.008 -10.700 11.328 1.00 97.56 292 ILE A C 1
ATOM 2207 O O . ILE A 1 292 ? -9.458 -11.161 12.322 1.00 97.56 292 ILE A O 1
ATOM 2211 N N . ASP A 1 293 ? -10.495 -11.478 10.356 1.00 97.19 293 ASP A N 1
ATOM 2212 C CA . ASP A 1 293 ? -10.455 -12.949 10.417 1.00 97.19 293 ASP A CA 1
ATOM 2213 C C . ASP A 1 293 ? -9.025 -13.479 10.583 1.00 97.19 293 ASP A C 1
ATOM 2215 O O . ASP A 1 293 ? -8.753 -14.290 11.467 1.00 97.19 293 ASP A O 1
ATOM 2219 N N . MET A 1 294 ? -8.091 -12.946 9.792 1.00 96.44 294 MET A N 1
ATOM 2220 C CA . MET A 1 294 ? -6.677 -13.325 9.803 1.00 96.44 294 MET A CA 1
ATOM 2221 C C . MET A 1 294 ? -6.020 -13.028 11.150 1.00 96.44 294 MET A C 1
ATOM 2223 O O . MET A 1 294 ? -5.152 -13.775 11.611 1.00 96.44 294 MET A O 1
ATOM 2227 N N . LEU A 1 295 ? -6.373 -11.897 11.757 1.00 95.50 295 LEU A N 1
ATOM 2228 C CA . LEU A 1 295 ? -5.824 -11.492 13.040 1.00 95.50 295 LEU A CA 1
ATOM 2229 C C . LEU A 1 295 ? -6.456 -12.305 14.177 1.00 95.50 295 LEU A C 1
ATOM 2231 O O . LEU A 1 295 ? -5.718 -12.750 15.052 1.00 95.50 295 LEU A O 1
ATOM 2235 N N . GLU A 1 296 ? -7.763 -12.556 14.146 1.00 95.44 296 GLU A N 1
ATOM 2236 C CA . GLU A 1 296 ? -8.486 -13.349 15.154 1.00 95.44 296 GLU A CA 1
ATOM 2237 C C . GLU A 1 296 ? -8.287 -14.873 14.998 1.00 95.44 296 GLU A C 1
ATOM 2239 O O . GLU A 1 296 ? -8.864 -15.643 15.762 1.00 95.44 296 GLU A O 1
ATOM 2244 N N . GLY A 1 297 ? -7.485 -15.325 14.026 1.00 94.62 297 GLY A N 1
ATOM 2245 C CA . GLY A 1 297 ? -7.190 -16.747 13.811 1.00 94.62 297 GLY A CA 1
ATOM 2246 C C . GLY A 1 297 ? -8.387 -17.554 13.301 1.00 94.62 297 GLY A C 1
ATOM 2247 O O . GLY A 1 297 ? -8.469 -18.758 13.537 1.00 94.62 297 GLY A O 1
ATOM 2248 N N . ARG A 1 298 ? -9.337 -16.894 12.633 1.00 95.19 298 ARG A N 1
ATOM 2249 C CA . ARG A 1 298 ? -10.495 -17.546 12.016 1.00 95.19 298 ARG A CA 1
ATOM 2250 C C . ARG A 1 298 ? -10.094 -18.175 10.689 1.00 95.19 298 ARG A C 1
ATOM 2252 O O . ARG A 1 298 ? -9.194 -17.688 10.006 1.00 95.19 298 ARG A O 1
ATOM 2259 N N . ASP A 1 299 ? -10.804 -19.232 10.307 1.00 94.50 299 ASP A N 1
ATOM 2260 C CA . ASP A 1 299 ? -10.647 -19.788 8.970 1.00 94.50 299 ASP A CA 1
ATOM 2261 C C . ASP A 1 299 ? -11.163 -18.798 7.917 1.00 94.50 299 ASP A C 1
ATOM 2263 O O . ASP A 1 299 ? -12.204 -18.159 8.086 1.00 94.50 299 ASP A O 1
ATOM 2267 N N . ILE A 1 300 ? -10.410 -18.676 6.829 1.00 97.00 300 ILE A N 1
ATOM 2268 C CA . ILE A 1 300 ? -10.689 -17.758 5.728 1.00 97.00 300 ILE A CA 1
ATOM 2269 C C . ILE A 1 300 ? -10.897 -18.595 4.476 1.00 97.00 300 ILE A C 1
ATOM 2271 O O . ILE A 1 300 ? -10.003 -19.333 4.071 1.00 97.00 300 ILE A O 1
ATOM 2275 N N . ALA A 1 301 ? -12.055 -18.460 3.835 1.00 95.88 301 ALA A N 1
ATOM 2276 C CA . ALA A 1 301 ? -12.323 -19.134 2.571 1.00 95.88 301 ALA A CA 1
ATOM 2277 C C . ALA A 1 301 ? -11.386 -18.647 1.448 1.00 95.88 301 ALA A C 1
ATOM 2279 O O . ALA A 1 301 ? -10.924 -17.507 1.458 1.00 95.88 301 ALA A O 1
ATOM 2280 N N . ASP A 1 302 ? -11.147 -19.487 0.438 1.00 96.38 302 ASP A N 1
ATOM 2281 C CA . ASP A 1 302 ? -10.510 -19.035 -0.804 1.00 96.38 302 ASP A CA 1
ATOM 2282 C C . ASP A 1 302 ? -11.540 -18.294 -1.680 1.00 96.38 302 ASP A C 1
ATOM 2284 O O . ASP A 1 302 ? -12.533 -18.871 -2.140 1.00 96.38 302 ASP A O 1
ATOM 2288 N N . PHE A 1 303 ? -11.300 -17.002 -1.901 1.00 96.88 303 PHE A N 1
ATOM 2289 C CA . PHE A 1 303 ? -12.101 -16.096 -2.726 1.00 96.88 303 PHE A CA 1
ATOM 2290 C C . PHE A 1 303 ? -11.565 -15.941 -4.151 1.00 96.88 303 PHE A C 1
ATOM 2292 O O . PHE A 1 303 ? -11.999 -15.055 -4.892 1.00 96.88 303 PHE A O 1
ATOM 2299 N N . SER A 1 304 ? -10.635 -16.789 -4.570 1.00 91.31 304 SER A N 1
ATOM 2300 C CA . SER A 1 304 ? -10.057 -16.717 -5.909 1.00 91.31 304 SER A CA 1
ATOM 2301 C C . SER A 1 304 ? -11.106 -16.868 -7.003 1.00 91.31 304 SER A C 1
ATOM 2303 O O . SER A 1 304 ? -11.919 -17.791 -6.983 1.00 91.31 304 SER A O 1
ATOM 2305 N N . GLY A 1 305 ? -11.114 -15.910 -7.932 1.00 92.75 305 GLY A N 1
ATOM 2306 C CA . GLY A 1 305 ? -12.121 -15.810 -8.987 1.00 92.75 305 GLY A CA 1
ATOM 2307 C C . GLY A 1 305 ? -13.547 -15.519 -8.497 1.00 92.75 305 GLY A C 1
ATOM 2308 O O . GLY A 1 305 ? -14.468 -15.562 -9.305 1.00 92.75 305 GLY A O 1
ATOM 2309 N N . ARG A 1 306 ? -13.766 -15.232 -7.202 1.00 96.19 306 ARG A N 1
ATOM 2310 C CA . ARG A 1 306 ? -15.108 -14.980 -6.638 1.00 96.19 306 ARG A CA 1
ATOM 2311 C C . ARG A 1 306 ? -15.525 -13.511 -6.650 1.00 96.19 306 ARG A C 1
ATOM 2313 O O . ARG A 1 306 ? -16.664 -13.208 -6.298 1.00 96.19 306 ARG A O 1
ATOM 2320 N N . HIS A 1 307 ? -14.633 -12.590 -7.015 1.00 97.75 307 HIS A N 1
ATOM 2321 C CA . HIS A 1 307 ? -15.009 -11.186 -7.172 1.00 97.75 307 HIS A CA 1
ATOM 2322 C C . HIS A 1 307 ? -15.941 -11.014 -8.367 1.00 97.75 307 HIS A C 1
ATOM 2324 O O . HIS A 1 307 ? -15.828 -11.693 -9.379 1.00 97.75 307 HIS A O 1
ATOM 2330 N N . ARG A 1 308 ? -16.844 -10.042 -8.282 1.00 98.12 308 ARG A N 1
ATOM 2331 C CA . ARG A 1 308 ? -17.672 -9.628 -9.413 1.00 98.12 308 ARG A CA 1
ATOM 2332 C C . ARG A 1 308 ? -16.829 -8.808 -10.387 1.00 98.12 308 ARG A C 1
ATOM 2334 O O . ARG A 1 308 ? -16.313 -7.747 -10.022 1.00 98.12 308 ARG A O 1
ATOM 2341 N N . ALA A 1 309 ? -16.716 -9.267 -11.629 1.00 97.44 309 ALA A N 1
ATOM 2342 C CA . ALA A 1 309 ? -16.184 -8.472 -12.732 1.00 97.44 309 ALA A CA 1
ATOM 2343 C C . ALA A 1 309 ? -17.194 -7.417 -13.219 1.00 97.44 309 ALA A C 1
ATOM 2345 O O . ALA A 1 309 ? -18.403 -7.557 -13.048 1.00 97.44 309 ALA A O 1
ATOM 2346 N N . GLY A 1 310 ? -16.689 -6.350 -13.838 1.00 97.62 310 GLY A N 1
ATOM 2347 C CA . GLY A 1 310 ? -17.499 -5.278 -14.414 1.00 97.62 310 GLY A CA 1
ATOM 2348 C C . GLY A 1 310 ? -18.032 -4.262 -13.403 1.00 97.62 310 GLY A C 1
ATOM 2349 O O . GLY A 1 310 ? -18.724 -3.329 -13.806 1.00 97.62 310 GLY A O 1
ATOM 2350 N N . VAL A 1 311 ? -17.700 -4.383 -12.112 1.00 98.12 311 VAL A N 1
ATOM 2351 C CA . VAL A 1 311 ? -18.063 -3.370 -11.114 1.00 98.12 311 VAL A CA 1
ATOM 2352 C C . VAL A 1 311 ? -17.255 -2.112 -11.398 1.00 98.12 311 VAL A C 1
ATOM 2354 O O . VAL A 1 311 ? -16.027 -2.159 -11.429 1.00 98.12 311 VAL A O 1
ATOM 2357 N N . VAL A 1 312 ? -17.942 -0.990 -11.611 1.00 97.81 312 VAL A N 1
ATOM 2358 C CA . VAL A 1 312 ? -17.319 0.306 -11.895 1.00 97.81 312 VAL A CA 1
ATOM 2359 C C . VAL A 1 312 ? -17.453 1.211 -10.677 1.00 97.81 312 VAL A C 1
ATOM 2361 O O . VAL A 1 312 ? -18.557 1.546 -10.257 1.00 97.81 312 VAL A O 1
ATOM 2364 N N . MET A 1 313 ? -16.321 1.650 -10.129 1.00 96.56 313 MET A N 1
ATOM 2365 C CA . MET A 1 313 ? -16.275 2.687 -9.099 1.00 96.56 313 MET A CA 1
ATOM 2366 C C . MET A 1 313 ? -16.095 4.050 -9.761 1.00 96.56 313 MET A C 1
ATOM 2368 O O . MET A 1 313 ? -15.209 4.232 -10.597 1.00 96.56 313 MET A O 1
ATOM 2372 N N . MET A 1 314 ? -16.883 5.026 -9.316 1.00 95.19 314 MET A N 1
ATOM 2373 C CA . MET A 1 314 ? -16.726 6.440 -9.646 1.00 95.19 314 MET A CA 1
ATOM 2374 C C . MET A 1 314 ? -16.739 7.239 -8.346 1.00 95.19 314 MET A C 1
ATOM 2376 O O . MET A 1 314 ? -17.721 7.217 -7.608 1.00 95.19 314 MET A O 1
ATOM 2380 N N . ARG A 1 315 ? -15.633 7.919 -8.041 1.00 91.81 315 ARG A N 1
ATOM 2381 C CA . ARG A 1 315 ? -15.530 8.777 -6.858 1.00 91.81 315 ARG A CA 1
ATOM 2382 C C . ARG A 1 315 ? -16.058 10.173 -7.169 1.00 91.81 315 ARG A C 1
ATOM 2384 O O . ARG A 1 315 ? -15.769 10.731 -8.228 1.00 91.81 315 ARG A O 1
ATOM 2391 N N . TYR A 1 316 ? -16.770 10.736 -6.205 1.00 90.00 316 TYR A N 1
ATOM 2392 C CA . TYR A 1 316 ? -17.167 12.138 -6.166 1.00 90.00 316 TYR A CA 1
ATOM 2393 C C . TYR A 1 316 ? -16.663 12.768 -4.860 1.00 90.00 316 TYR A C 1
ATOM 2395 O O . TYR A 1 316 ? -16.240 12.050 -3.948 1.00 90.00 316 TYR A O 1
ATOM 2403 N N . TRP A 1 317 ? -16.661 14.097 -4.796 1.00 88.19 317 TRP A N 1
ATOM 2404 C CA . TRP A 1 317 ? -16.264 14.845 -3.604 1.00 88.19 317 TRP A CA 1
ATOM 2405 C C . TRP A 1 317 ? -17.480 15.140 -2.734 1.00 88.19 317 TRP A C 1
ATOM 2407 O O . TRP A 1 317 ? -18.556 15.419 -3.254 1.00 88.19 317 TRP A O 1
ATOM 2417 N N . SER A 1 318 ? -17.284 15.070 -1.423 1.00 90.31 318 SER A N 1
ATOM 2418 C CA . SER A 1 318 ? -18.255 15.493 -0.422 1.00 90.31 318 SER A CA 1
ATOM 2419 C C . SER A 1 318 ? -17.515 16.297 0.633 1.00 90.31 318 SER A C 1
ATOM 2421 O O . SER A 1 318 ? -16.351 16.016 0.933 1.00 90.31 318 SER A O 1
ATOM 2423 N N . GLU A 1 319 ? -18.195 17.285 1.188 1.00 93.25 319 GLU A N 1
ATOM 2424 C CA . GLU A 1 319 ? -17.619 18.240 2.120 1.00 93.25 319 GLU A CA 1
ATOM 2425 C C . GLU A 1 319 ? -17.745 17.759 3.566 1.00 93.25 319 GLU A C 1
ATOM 2427 O O . GLU A 1 319 ? -18.618 16.960 3.920 1.00 93.25 319 GLU A O 1
ATOM 2432 N N . VAL A 1 320 ? -16.869 18.294 4.407 1.00 94.31 320 VAL A N 1
ATOM 2433 C CA . VAL A 1 320 ? -16.973 18.269 5.862 1.00 94.31 320 VAL A CA 1
ATOM 2434 C C . VAL A 1 320 ? -16.830 19.709 6.325 1.00 94.31 320 VAL A C 1
ATOM 2436 O O . VAL A 1 320 ? -15.969 20.431 5.822 1.00 94.31 320 VAL A O 1
ATOM 2439 N N . PHE A 1 321 ? -17.680 20.119 7.256 1.00 94.25 321 PHE A N 1
ATOM 2440 C CA . PHE A 1 321 ? -17.679 21.460 7.822 1.00 94.25 321 PHE A CA 1
ATOM 2441 C C . PHE A 1 321 ? -17.321 21.384 9.303 1.00 94.25 321 PHE A C 1
ATOM 2443 O O . PHE A 1 321 ? -17.799 20.489 10.002 1.00 94.25 321 PHE A O 1
ATOM 2450 N N . GLU A 1 322 ? -16.492 22.323 9.747 1.00 94.69 322 GLU A N 1
ATOM 2451 C CA . GLU A 1 322 ? -16.170 22.573 11.150 1.00 94.69 322 GLU A CA 1
ATOM 2452 C C . GLU A 1 322 ? -16.772 23.925 11.528 1.00 94.69 322 GLU A C 1
ATOM 2454 O O . GLU A 1 322 ? -16.472 24.937 10.891 1.00 94.69 322 GLU A O 1
ATOM 2459 N N . GLU A 1 323 ? -17.655 23.934 12.521 1.00 93.75 323 GLU A N 1
ATOM 2460 C CA . GLU A 1 323 ? -18.222 25.161 13.075 1.00 93.75 323 GLU A CA 1
ATOM 2461 C C . GLU A 1 323 ? -17.231 25.801 14.066 1.00 93.75 323 GLU A C 1
ATOM 2463 O O . GLU A 1 323 ? -16.282 25.165 14.531 1.00 93.75 323 GLU A O 1
ATOM 2468 N N . SER A 1 324 ? -17.432 27.073 14.425 1.00 93.94 324 SER A N 1
ATOM 2469 C CA . SER A 1 324 ? -16.497 27.810 15.296 1.00 93.94 324 SER A CA 1
ATOM 2470 C C . SER A 1 324 ? -16.337 27.225 16.706 1.00 93.94 324 SER A C 1
ATOM 2472 O O . SER A 1 324 ? -15.377 27.555 17.397 1.00 93.94 324 SER A O 1
ATOM 2474 N N . ASP A 1 325 ? -17.283 26.395 17.149 1.00 92.06 325 ASP A N 1
ATOM 2475 C CA . ASP A 1 325 ? -17.249 25.671 18.425 1.00 92.06 325 ASP A CA 1
ATOM 2476 C C . ASP A 1 325 ? -16.558 24.292 18.327 1.00 92.06 325 ASP A C 1
ATOM 2478 O O . ASP A 1 325 ? -16.473 23.569 19.321 1.00 92.06 325 ASP A O 1
ATOM 2482 N N . GLY A 1 326 ? -16.045 23.932 17.144 1.00 88.25 326 GLY A N 1
ATOM 2483 C CA . GLY A 1 326 ? -15.391 22.656 16.854 1.00 88.25 326 GLY A CA 1
ATOM 2484 C C . GLY A 1 326 ? -16.351 21.522 16.482 1.00 88.25 326 GLY A C 1
ATOM 2485 O O . GLY A 1 326 ? -15.897 20.394 16.260 1.00 88.25 326 GLY A O 1
ATOM 2486 N N . ALA A 1 327 ? -17.663 21.778 16.408 1.00 90.44 327 ALA A N 1
ATOM 2487 C CA . ALA A 1 327 ? -18.624 20.785 15.949 1.00 90.44 327 ALA A CA 1
ATOM 2488 C C . ALA A 1 327 ? -18.388 20.456 14.469 1.00 90.44 327 ALA A C 1
ATOM 2490 O O . ALA A 1 327 ? -18.322 21.336 13.610 1.00 90.44 327 ALA A O 1
ATOM 2491 N N . MET A 1 328 ? -18.285 19.162 14.167 1.00 92.88 328 MET A N 1
ATOM 2492 C CA . MET A 1 328 ? -18.084 18.668 12.808 1.00 92.88 328 MET A CA 1
ATOM 2493 C C . MET A 1 328 ? -19.401 18.167 12.229 1.00 92.88 328 MET A C 1
ATOM 2495 O O . MET A 1 328 ? -20.139 17.432 12.888 1.00 92.88 328 MET A O 1
ATOM 2499 N N . ARG A 1 329 ? -19.669 18.482 10.962 1.00 91.25 329 ARG A N 1
ATOM 2500 C CA . ARG A 1 329 ? -20.796 17.905 10.219 1.00 91.25 329 ARG A CA 1
ATOM 2501 C C . ARG A 1 329 ? -20.392 17.489 8.815 1.00 91.25 329 ARG A C 1
ATOM 2503 O O . ARG A 1 329 ? -19.607 18.159 8.144 1.00 91.25 329 ARG A O 1
ATOM 2510 N N . LEU A 1 330 ? -20.965 16.380 8.359 1.00 90.94 330 LEU A N 1
ATOM 2511 C CA . LEU A 1 330 ? -20.882 15.983 6.958 1.00 90.94 330 LEU A CA 1
ATOM 2512 C C . LEU A 1 330 ? -21.669 16.973 6.091 1.00 90.94 330 LEU A C 1
ATOM 2514 O O . LEU A 1 330 ? -22.637 17.594 6.542 1.00 90.94 330 LEU A O 1
ATOM 2518 N N . GLY A 1 331 ? -21.247 17.114 4.839 1.00 87.44 331 GLY A N 1
ATOM 2519 C CA . GLY A 1 331 ? -21.983 17.867 3.837 1.00 87.44 331 GLY A CA 1
ATOM 2520 C C . GLY A 1 331 ? -23.332 17.247 3.491 1.00 87.44 331 GLY A C 1
ATOM 2521 O O . GLY A 1 331 ? -23.733 16.200 4.003 1.00 87.44 331 GLY A O 1
ATOM 2522 N N . THR A 1 332 ? -24.061 17.935 2.617 1.00 86.38 332 THR A N 1
ATOM 2523 C CA . THR A 1 332 ? -25.416 17.547 2.228 1.00 86.38 332 THR A CA 1
ATOM 2524 C C . THR A 1 332 ? -25.422 16.156 1.594 1.00 86.38 332 THR A C 1
ATOM 2526 O O . THR A 1 332 ? -24.763 15.918 0.582 1.00 86.38 332 THR A O 1
ATOM 2529 N N . GLN A 1 333 ? -26.210 15.235 2.154 1.00 82.75 333 GLN A N 1
ATOM 2530 C CA . GLN A 1 333 ? -26.469 13.950 1.509 1.00 82.75 333 GLN A CA 1
ATOM 2531 C C . GLN A 1 333 ? -27.248 14.186 0.214 1.00 82.75 333 GLN A C 1
ATOM 2533 O O . GLN A 1 333 ? -28.345 14.738 0.235 1.00 82.75 333 GLN A O 1
ATOM 2538 N N . LEU A 1 334 ? -26.668 13.781 -0.920 1.00 81.75 334 LEU A N 1
ATOM 2539 C CA . LEU A 1 334 ? -27.244 14.067 -2.233 1.00 81.75 334 LEU A CA 1
ATOM 2540 C C . LEU A 1 334 ? -28.583 13.343 -2.431 1.00 81.75 334 LEU A C 1
ATOM 2542 O O . LEU A 1 334 ? -29.544 14.003 -2.819 1.00 81.75 334 LEU A O 1
ATOM 2546 N N . ARG A 1 335 ? -28.649 12.025 -2.156 1.00 83.69 335 ARG A N 1
ATOM 2547 C CA . ARG A 1 335 ? -29.856 11.164 -2.086 1.00 83.69 335 ARG A CA 1
ATOM 2548 C C . ARG A 1 335 ? -29.534 9.873 -1.315 1.00 83.69 335 ARG A C 1
ATOM 2550 O O . ARG A 1 335 ? -28.393 9.421 -1.370 1.00 83.69 335 ARG A O 1
ATOM 2557 N N . ASN A 1 336 ? -30.532 9.260 -0.675 1.00 70.38 336 ASN A N 1
ATOM 2558 C CA . ASN A 1 336 ? -30.436 7.880 -0.183 1.00 70.38 336 ASN A CA 1
ATOM 2559 C C . ASN A 1 336 ? -30.670 6.936 -1.370 1.00 70.38 336 ASN A C 1
ATOM 2561 O O . ASN A 1 336 ? -31.815 6.774 -1.792 1.00 70.38 336 ASN A O 1
ATOM 2565 N N . LEU A 1 337 ? -29.596 6.399 -1.949 1.00 48.75 337 LEU A N 1
ATOM 2566 C CA . LEU A 1 337 ? -29.637 5.383 -3.006 1.00 48.75 337 LEU A CA 1
ATOM 2567 C C . LEU A 1 337 ? -29.164 4.037 -2.471 1.00 48.75 337 LEU A C 1
ATOM 2569 O O . LEU A 1 337 ? -28.179 4.048 -1.697 1.00 48.75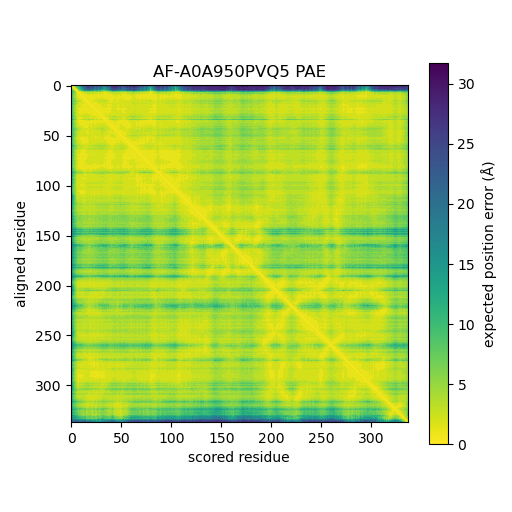 337 LEU A O 1
#

Mean predicted aligned error: 4.42 Å